Protein AF-A0A842V033-F1 (afdb_monomer)

Secondary structure (DSSP, 8-state):
-EEEEEEE----THHHHHHHHHHHHS---EEEEESSEEEEEEEEETTEEEEEEEEETT-EEEEEEE--SS--HHHHHHHHHHHHHHHHHHHHHH-HHHHHHHHTTSS--EEEEEEEESS---SSS-EEEEETTEEEEE-TT-TT-SSEEEEEES---HHHHHHHHHHHHHHHHHHHHHHHHHHHHHHHHHHHHHHHHHHH---HHHHHHHHHHHHHHHHHHHHHHHHHHHHHHHHHHHHHHHHH-THHHHTHHHHHHHTHHHHHHHHHHHHHHHHHHHHHHHHHHHHHHHHHHHHHHHHHHHHHHHHHHHHHHHHHHHHHHHHHHHHHHHH--HHHHHHHHHHHHHHHHHHHHHHHHHHHHH--

Mean predicted aligned error: 11.47 Å

Radius of gyration: 33.73 Å; Cα contacts (8 Å, |Δi|>4): 423; chains: 1; bounding box: 96×42×89 Å

Structure (mmCIF, N/CA/C/O backbone):
data_AF-A0A842V033-F1
#
_entry.id   AF-A0A842V033-F1
#
loop_
_atom_site.group_PDB
_atom_site.id
_atom_site.type_symbol
_atom_site.label_atom_id
_atom_site.label_alt_id
_atom_site.label_comp_id
_atom_site.label_asym_id
_atom_site.label_entity_id
_atom_site.label_seq_id
_atom_site.pdbx_PDB_ins_code
_atom_site.Cartn_x
_atom_site.Cartn_y
_atom_site.Cartn_z
_atom_site.occupancy
_atom_site.B_iso_or_equiv
_atom_site.auth_seq_id
_atom_site.auth_comp_id
_atom_site.auth_asym_id
_atom_site.auth_atom_id
_atom_site.pdbx_PDB_model_num
ATOM 1 N N . MET A 1 1 ? -12.137 2.987 28.323 1.00 86.25 1 MET A N 1
ATOM 2 C CA . MET A 1 1 ? -11.934 3.445 26.944 1.00 86.25 1 MET A CA 1
ATOM 3 C C . MET A 1 1 ? -11.050 2.459 26.214 1.00 86.25 1 MET A C 1
ATOM 5 O O . MET A 1 1 ? -10.135 1.912 26.823 1.00 86.25 1 MET A O 1
ATOM 9 N N . ILE A 1 2 ? -11.341 2.221 24.939 1.00 90.06 2 ILE A N 1
ATOM 10 C CA . ILE A 1 2 ? -10.529 1.374 24.061 1.00 90.06 2 ILE A CA 1
ATOM 11 C C . ILE A 1 2 ? -9.917 2.275 22.997 1.00 90.06 2 ILE A C 1
ATOM 13 O O . ILE A 1 2 ? -10.647 3.009 22.336 1.00 90.06 2 ILE A O 1
ATOM 17 N N . ILE A 1 3 ? -8.600 2.210 22.828 1.00 91.94 3 ILE A N 1
ATOM 18 C CA . ILE A 1 3 ? -7.912 2.841 21.699 1.00 91.94 3 ILE A CA 1
ATOM 19 C C . ILE A 1 3 ? -7.491 1.719 20.760 1.00 91.94 3 ILE A C 1
ATOM 21 O O . ILE A 1 3 ? -6.854 0.762 21.204 1.00 91.94 3 ILE A O 1
ATOM 25 N N . LYS A 1 4 ? -7.866 1.827 19.486 1.00 94.12 4 LYS A N 1
ATOM 26 C CA . LYS A 1 4 ? -7.478 0.895 18.430 1.00 94.12 4 LYS A CA 1
ATOM 27 C C . LYS A 1 4 ? -6.727 1.652 17.347 1.00 94.12 4 LYS A C 1
ATOM 29 O O . LYS A 1 4 ? -7.247 2.631 16.821 1.00 94.12 4 LYS A O 1
ATOM 34 N N . VAL A 1 5 ? -5.534 1.186 17.014 1.00 95.94 5 VAL A N 1
ATOM 35 C CA . VAL A 1 5 ? -4.749 1.694 15.888 1.00 95.94 5 VAL A CA 1
ATOM 36 C C . VAL A 1 5 ? -4.682 0.584 14.861 1.00 95.94 5 VAL A C 1
ATOM 38 O O . VAL A 1 5 ? -4.422 -0.568 15.209 1.00 95.94 5 VAL A O 1
ATOM 41 N N . TYR A 1 6 ? -4.942 0.932 13.614 1.00 96.12 6 TYR A N 1
ATOM 42 C CA . TYR A 1 6 ? -4.967 0.020 12.489 1.00 96.12 6 TYR A CA 1
ATOM 43 C C . TYR A 1 6 ? -3.879 0.400 11.501 1.00 96.12 6 TYR A C 1
ATOM 45 O O . TYR A 1 6 ? -3.583 1.582 11.333 1.00 96.12 6 TYR A O 1
ATOM 53 N N . ALA A 1 7 ? -3.333 -0.608 10.835 1.00 95.69 7 ALA A N 1
ATOM 54 C CA . ALA A 1 7 ? -2.483 -0.461 9.667 1.00 95.69 7 ALA A CA 1
ATOM 55 C C . ALA A 1 7 ? -2.901 -1.509 8.637 1.00 95.69 7 ALA A C 1
ATOM 57 O O . ALA A 1 7 ? -3.329 -2.601 9.012 1.00 95.69 7 ALA A O 1
ATOM 58 N N . TRP A 1 8 ? -2.784 -1.215 7.347 1.00 94.00 8 TRP A N 1
ATOM 59 C CA . TRP A 1 8 ? -3.148 -2.181 6.311 1.00 94.00 8 TRP A CA 1
ATOM 60 C C . TRP A 1 8 ? -2.011 -2.405 5.332 1.00 94.00 8 TRP A C 1
ATOM 62 O O . TRP A 1 8 ? -1.402 -1.459 4.838 1.00 94.00 8 TRP A O 1
ATOM 72 N N . ILE A 1 9 ? -1.764 -3.678 5.037 1.00 91.69 9 ILE A N 1
ATOM 73 C CA . ILE A 1 9 ? -0.921 -4.106 3.930 1.00 91.69 9 ILE A CA 1
ATOM 74 C C . ILE A 1 9 ? -1.732 -5.130 3.138 1.00 91.69 9 ILE A C 1
ATOM 76 O O . ILE A 1 9 ? -2.030 -6.187 3.693 1.00 91.69 9 ILE A O 1
ATOM 80 N N . PRO A 1 10 ? -2.044 -4.888 1.854 1.00 90.06 10 PRO A N 1
ATOM 81 C CA . PRO A 1 10 ? -2.778 -5.854 1.048 1.00 90.06 10 PRO A CA 1
ATOM 82 C C . PRO A 1 10 ? -2.087 -7.222 1.008 1.00 90.06 10 PRO A C 1
ATOM 84 O O . PRO A 1 10 ? -0.896 -7.330 0.676 1.00 90.06 10 PRO A O 1
ATOM 87 N N . ARG A 1 11 ? -2.832 -8.272 1.372 1.00 84.38 11 ARG A N 1
ATOM 88 C CA . ARG A 1 11 ? -2.364 -9.664 1.427 1.00 84.38 11 ARG A CA 1
ATOM 89 C C . ARG A 1 11 ? -3.483 -10.645 1.104 1.00 84.38 11 ARG A C 1
ATOM 91 O O . ARG A 1 11 ? -4.660 -10.319 1.206 1.00 84.38 11 ARG A O 1
ATOM 98 N N . SER A 1 12 ? -3.085 -11.867 0.747 1.00 78.38 12 SER A N 1
ATOM 99 C CA . SER A 1 12 ? -4.000 -13.006 0.694 1.00 78.38 12 SER A CA 1
ATOM 100 C C . SER A 1 12 ? -4.065 -13.718 2.046 1.00 78.38 12 SER A C 1
ATOM 102 O O . SER A 1 12 ? -3.125 -13.659 2.841 1.00 78.38 12 SER A O 1
ATOM 104 N N . HIS A 1 13 ? -5.138 -14.476 2.260 1.00 76.25 13 HIS A N 1
ATOM 105 C CA . HIS A 1 13 ? -5.356 -15.248 3.484 1.00 76.25 13 HIS A CA 1
ATOM 106 C C . HIS A 1 13 ? -4.239 -16.269 3.777 1.00 76.25 13 HIS A C 1
ATOM 108 O O . HIS A 1 13 ? -3.934 -16.543 4.936 1.00 76.25 13 HIS A O 1
ATOM 114 N N . VAL A 1 14 ? -3.564 -16.779 2.738 1.00 80.12 14 VAL A N 1
ATOM 115 C CA . VAL A 1 14 ? -2.433 -17.724 2.860 1.00 80.12 14 VAL A CA 1
ATOM 116 C C . VAL A 1 14 ? -1.286 -17.128 3.687 1.00 80.12 14 VAL A C 1
ATOM 118 O O . VAL A 1 14 ? -0.557 -17.845 4.372 1.00 80.12 14 VAL A O 1
ATOM 121 N N . HIS A 1 15 ? -1.168 -15.800 3.689 1.00 77.69 15 HIS A N 1
ATOM 122 C CA . HIS A 1 15 ? -0.165 -15.064 4.451 1.00 77.69 15 HIS A CA 1
ATOM 123 C C . HIS A 1 15 ? -0.304 -15.253 5.967 1.00 77.69 15 HIS A C 1
ATOM 125 O O . HIS A 1 15 ? 0.700 -15.259 6.676 1.00 77.69 15 HIS A O 1
ATOM 131 N N . LEU A 1 16 ? -1.520 -15.470 6.486 1.00 83.12 16 LEU A N 1
ATOM 132 C CA . LEU A 1 16 ? -1.709 -15.750 7.912 1.00 83.12 16 LEU A CA 1
ATOM 133 C C . LEU A 1 16 ? -1.029 -17.060 8.326 1.00 83.12 16 LEU A C 1
ATOM 135 O O . LEU A 1 16 ? -0.352 -17.103 9.354 1.00 83.12 16 LEU A O 1
ATOM 139 N N . ALA A 1 17 ? -1.162 -18.106 7.506 1.00 79.25 17 ALA A N 1
ATOM 140 C CA . ALA A 1 17 ? -0.541 -19.403 7.764 1.00 79.25 17 ALA A CA 1
ATOM 141 C C . ALA A 1 17 ? 0.994 -19.299 7.786 1.00 79.25 17 ALA A C 1
ATOM 143 O O . ALA A 1 17 ? 1.651 -19.889 8.648 1.00 79.25 17 ALA A O 1
ATOM 144 N N . GLU A 1 18 ? 1.571 -18.500 6.881 1.00 79.81 18 GLU A N 1
ATOM 145 C CA . GLU A 1 18 ? 3.010 -18.223 6.852 1.00 79.81 18 GLU A CA 1
ATOM 146 C C . GLU A 1 18 ? 3.486 -17.578 8.165 1.00 79.81 18 GLU A C 1
ATOM 148 O O . GLU A 1 18 ? 4.483 -18.009 8.752 1.00 79.81 18 GLU A O 1
ATOM 153 N N . ILE A 1 19 ? 2.758 -16.573 8.660 1.00 82.12 19 ILE A N 1
ATOM 154 C CA . ILE A 1 19 ? 3.112 -15.858 9.894 1.00 82.12 19 ILE A CA 1
ATOM 155 C C . ILE A 1 19 ? 3.015 -16.767 11.103 1.00 82.12 19 ILE A C 1
ATOM 157 O O . ILE A 1 19 ? 3.930 -16.791 11.922 1.00 82.12 19 ILE A O 1
ATOM 161 N N . VAL A 1 20 ? 1.928 -17.529 11.217 1.00 83.12 20 VAL A N 1
ATOM 162 C CA . VAL A 1 20 ? 1.718 -18.455 12.335 1.00 83.12 20 VAL A CA 1
ATOM 163 C C . VAL A 1 20 ? 2.884 -19.431 12.442 1.00 83.12 20 VAL A C 1
ATOM 165 O O . VAL A 1 20 ? 3.388 -19.669 13.540 1.00 83.12 20 VAL A O 1
ATOM 168 N N . ASN A 1 21 ? 3.367 -19.948 11.311 1.00 78.75 21 ASN A N 1
ATOM 169 C CA . ASN A 1 21 ? 4.525 -20.836 11.283 1.00 78.75 21 ASN A CA 1
ATOM 170 C C . ASN A 1 21 ? 5.813 -20.147 11.756 1.00 78.75 21 ASN A C 1
ATOM 172 O O . ASN A 1 21 ? 6.638 -20.789 12.406 1.00 78.75 21 ASN A O 1
ATOM 176 N N . LYS A 1 22 ? 5.993 -18.851 11.472 1.00 80.38 22 LYS A N 1
ATOM 177 C CA . LYS A 1 22 ? 7.135 -18.066 11.969 1.00 80.38 22 LYS A CA 1
ATOM 178 C C . LYS A 1 22 ? 7.022 -17.764 13.465 1.00 80.38 22 LYS A C 1
ATOM 180 O O . LYS A 1 22 ? 8.008 -17.924 14.175 1.00 80.38 22 LYS A O 1
ATOM 185 N N . ILE A 1 23 ? 5.834 -17.393 13.947 1.00 77.75 23 ILE A N 1
ATOM 186 C CA . ILE A 1 23 ? 5.568 -17.120 15.369 1.00 77.75 23 ILE A CA 1
ATOM 187 C C . ILE A 1 23 ? 5.796 -18.381 16.206 1.00 77.75 23 ILE A C 1
ATOM 189 O O . ILE A 1 23 ? 6.539 -18.349 17.180 1.00 77.75 23 ILE A O 1
ATOM 193 N N . LYS A 1 24 ? 5.244 -19.530 15.791 1.00 72.38 24 LYS A N 1
ATOM 194 C CA . LYS A 1 24 ? 5.431 -20.808 16.502 1.00 72.38 24 LYS A CA 1
ATOM 195 C C . LYS A 1 24 ? 6.902 -21.221 16.633 1.00 72.38 24 LYS A C 1
ATOM 197 O O . LYS A 1 24 ? 7.249 -21.916 17.581 1.00 72.38 24 LYS A O 1
ATOM 202 N N . LYS A 1 25 ? 7.758 -20.806 15.694 1.00 65.50 25 LYS A N 1
ATOM 203 C CA . LYS A 1 25 ? 9.204 -21.079 15.714 1.00 65.50 25 LYS A CA 1
ATOM 204 C C . LYS A 1 25 ? 10.004 -20.080 16.561 1.00 65.50 25 LYS A C 1
ATOM 206 O O . LYS A 1 25 ? 11.125 -20.396 16.941 1.00 65.50 25 LYS A O 1
ATOM 211 N N . GLY A 1 26 ? 9.459 -18.899 16.853 1.00 57.16 26 GLY A N 1
ATOM 212 C CA . GLY A 1 26 ? 10.113 -17.851 17.636 1.00 57.16 26 GLY A CA 1
ATOM 213 C C . GLY A 1 26 ? 9.357 -17.584 18.931 1.00 57.16 26 GLY A C 1
ATOM 214 O O . GLY A 1 26 ? 8.574 -16.648 18.988 1.00 57.16 26 GLY A O 1
ATOM 215 N N . ALA A 1 27 ? 9.577 -18.401 19.962 1.00 48.66 27 ALA A N 1
ATOM 216 C CA . ALA A 1 27 ? 8.876 -18.298 21.241 1.00 48.66 27 ALA A CA 1
ATOM 217 C C . ALA A 1 27 ? 9.005 -16.893 21.875 1.00 48.66 27 ALA A C 1
ATOM 219 O O . ALA A 1 27 ? 10.088 -16.482 22.290 1.00 48.66 27 ALA A O 1
ATOM 220 N N . GLY A 1 28 ? 7.888 -16.166 21.960 1.00 54.12 28 GLY A N 1
ATOM 221 C CA . GLY A 1 28 ? 7.790 -14.858 22.622 1.00 54.12 28 GLY A CA 1
ATOM 222 C C . GLY A 1 28 ? 6.362 -14.302 22.718 1.00 54.12 28 GLY A C 1
ATOM 223 O O . GLY A 1 28 ? 6.082 -13.464 23.573 1.00 54.12 28 GLY A O 1
ATOM 224 N N . GLU A 1 29 ? 5.442 -14.774 21.874 1.00 63.72 29 GLU A N 1
ATOM 225 C CA . GLU A 1 29 ? 4.035 -14.369 21.869 1.00 63.72 29 GLU A CA 1
ATOM 226 C C . GLU A 1 29 ? 3.165 -15.278 22.755 1.00 63.72 29 GLU A C 1
ATOM 228 O O . GLU A 1 29 ? 3.262 -16.504 22.713 1.00 63.72 29 GLU A O 1
ATOM 233 N N . HIS A 1 30 ? 2.268 -14.671 23.538 1.00 58.22 30 HIS A N 1
ATOM 234 C CA . HIS A 1 30 ? 1.343 -15.386 24.421 1.00 58.22 30 HIS A CA 1
ATOM 235 C C . HIS A 1 30 ? -0.081 -15.388 23.859 1.00 58.22 30 HIS A C 1
ATOM 237 O O . HIS A 1 30 ? -0.516 -14.403 23.257 1.00 58.22 30 HIS A O 1
ATOM 243 N N . ASN A 1 31 ? -0.830 -16.457 24.149 1.00 73.19 31 ASN A N 1
ATOM 244 C CA . ASN A 1 31 ? -2.235 -16.631 23.759 1.00 73.19 31 ASN A CA 1
ATOM 245 C C . ASN A 1 31 ? -2.445 -16.510 22.242 1.00 73.19 31 ASN A C 1
ATOM 247 O O . ASN A 1 31 ? -3.282 -15.738 21.781 1.00 73.19 31 ASN A O 1
ATOM 251 N N . LEU A 1 32 ? -1.633 -17.240 21.474 1.00 77.81 32 LEU A N 1
ATOM 252 C CA . LEU A 1 32 ? -1.745 -17.296 20.023 1.00 77.81 32 LEU A CA 1
ATOM 253 C C . LEU A 1 32 ? -3.042 -18.010 19.617 1.00 77.81 32 LEU A C 1
ATOM 255 O O . LEU A 1 32 ? -3.162 -19.222 19.790 1.00 77.81 32 LEU A O 1
ATOM 259 N N . GLU A 1 33 ? -3.977 -17.272 19.029 1.00 80.44 33 GLU A N 1
ATOM 260 C CA . GLU A 1 33 ? -5.188 -17.807 18.408 1.00 80.44 33 GLU A CA 1
ATOM 261 C C . GLU A 1 33 ? -5.076 -17.689 16.885 1.00 80.44 33 GLU A C 1
ATOM 263 O O . GLU A 1 33 ? -4.656 -16.654 16.357 1.00 80.44 33 GLU A O 1
ATOM 268 N N . TYR A 1 34 ? -5.452 -18.755 16.177 1.00 82.06 34 TYR A N 1
ATOM 269 C CA . TYR A 1 34 ? -5.443 -18.804 14.718 1.00 82.06 34 TYR A CA 1
ATOM 270 C C . TYR A 1 34 ? -6.726 -19.444 14.181 1.00 82.06 34 TYR A C 1
ATOM 272 O O . TYR A 1 34 ? -7.132 -20.514 14.631 1.00 82.06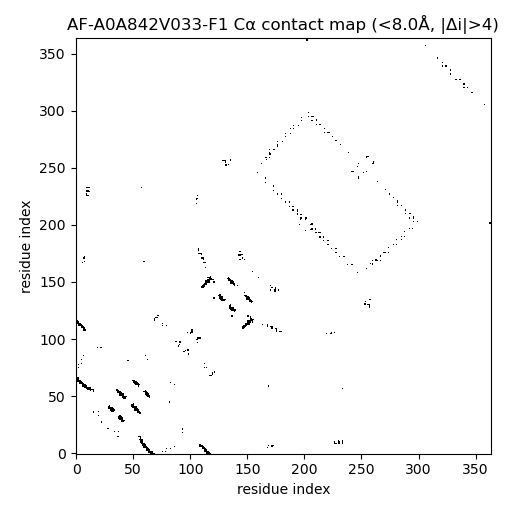 34 TYR A O 1
ATOM 280 N N . GLY A 1 35 ? -7.339 -18.778 13.205 1.00 80.31 35 GLY A N 1
ATOM 281 C CA . GLY A 1 35 ? -8.522 -19.221 12.474 1.00 80.31 35 GLY A CA 1
ATOM 282 C C . GLY A 1 35 ? -8.713 -18.337 11.245 1.00 80.31 35 GLY A C 1
ATOM 283 O O . GLY A 1 35 ? -7.848 -18.297 10.377 1.00 80.31 35 GLY A O 1
ATOM 284 N N . SER A 1 36 ? -9.804 -17.568 11.195 1.00 79.50 36 SER A N 1
ATOM 285 C CA . SER A 1 36 ? -9.973 -16.510 10.182 1.00 79.50 36 SER A CA 1
ATOM 286 C C . SER A 1 36 ? -8.999 -15.340 10.371 1.00 79.50 36 SER A C 1
ATOM 288 O O . SER A 1 36 ? -8.651 -14.665 9.404 1.00 79.50 36 SER A O 1
ATOM 290 N N . ASP A 1 37 ? -8.561 -15.131 11.615 1.00 87.25 37 ASP A N 1
ATOM 291 C CA . ASP A 1 37 ? -7.619 -14.099 12.029 1.00 87.25 37 ASP A CA 1
ATOM 292 C C . ASP A 1 37 ? -6.477 -14.733 12.834 1.00 87.25 37 ASP A C 1
ATOM 294 O O . ASP A 1 37 ? -6.634 -15.795 13.444 1.00 87.25 37 ASP A O 1
ATOM 298 N N . LEU A 1 38 ? -5.355 -14.026 12.897 1.00 88.50 38 LEU A N 1
ATOM 299 C CA . LEU A 1 38 ? -4.263 -14.252 13.832 1.00 88.50 38 LEU A CA 1
ATOM 300 C C . LEU A 1 38 ? -4.392 -13.269 15.000 1.00 88.50 38 LEU A C 1
ATOM 302 O O . LEU A 1 38 ? -4.450 -12.060 14.773 1.00 88.50 38 LEU A O 1
ATOM 306 N N . ARG A 1 39 ? -4.402 -13.756 16.245 1.00 90.88 39 ARG A N 1
ATOM 307 C CA . ARG A 1 39 ? -4.469 -12.911 17.450 1.00 90.88 39 ARG A CA 1
ATOM 308 C C . ARG A 1 39 ? -3.459 -13.355 18.494 1.00 90.88 39 ARG A C 1
ATOM 310 O O . ARG A 1 39 ? -3.206 -14.545 18.639 1.00 90.88 39 ARG A O 1
ATOM 317 N N . PHE A 1 40 ? -2.891 -12.398 19.218 1.00 89.69 40 PHE A N 1
ATOM 318 C CA . PHE A 1 40 ? -2.055 -12.662 20.390 1.00 89.69 40 PHE A CA 1
ATOM 319 C C . PHE A 1 40 ? -1.956 -11.416 21.275 1.00 89.69 40 PHE A C 1
ATOM 321 O O . PHE A 1 40 ? -2.294 -10.304 20.862 1.00 89.69 40 PHE A O 1
ATOM 328 N N . THR A 1 41 ? -1.484 -11.588 22.511 1.00 90.88 41 THR A N 1
ATOM 329 C CA . THR A 1 41 ? -1.264 -10.477 23.448 1.00 90.88 41 THR A CA 1
ATOM 330 C C . THR A 1 41 ? 0.225 -10.173 23.601 1.00 90.88 41 THR A C 1
ATOM 332 O O . THR A 1 41 ? 1.020 -11.047 23.949 1.00 90.88 41 THR A O 1
ATOM 335 N N . ILE A 1 42 ? 0.592 -8.904 23.426 1.00 89.06 42 ILE A N 1
ATOM 336 C CA . ILE A 1 42 ? 1.931 -8.380 23.700 1.00 89.06 42 ILE A CA 1
ATOM 337 C C . ILE A 1 42 ? 1.953 -7.877 25.144 1.00 89.06 42 ILE A C 1
ATOM 339 O O . ILE A 1 42 ? 1.305 -6.888 25.492 1.00 89.06 42 ILE A O 1
ATOM 343 N N . LYS A 1 43 ? 2.697 -8.575 26.009 1.00 86.12 43 LYS A N 1
ATOM 344 C CA . LYS A 1 43 ? 2.677 -8.337 27.461 1.00 86.12 43 LYS A CA 1
ATOM 345 C C . LYS A 1 43 ? 3.163 -6.953 27.866 1.00 86.12 43 LYS A C 1
ATOM 347 O O . LYS A 1 43 ? 2.576 -6.350 28.763 1.00 86.12 43 LYS A O 1
ATOM 352 N N . LYS A 1 44 ? 4.226 -6.454 27.235 1.00 86.19 44 LYS A N 1
ATOM 353 C CA . LYS A 1 44 ? 4.790 -5.136 27.533 1.00 86.19 44 LYS A CA 1
ATOM 354 C C . LYS A 1 44 ? 5.502 -4.556 26.315 1.00 86.19 44 LYS A C 1
ATOM 356 O O . LYS A 1 44 ? 6.331 -5.233 25.721 1.00 86.19 44 LYS A O 1
ATOM 361 N N . TYR A 1 45 ? 5.232 -3.292 26.001 1.00 86.62 45 TYR A N 1
ATOM 362 C CA . TYR A 1 45 ? 5.978 -2.517 25.006 1.00 86.62 45 TYR A CA 1
ATOM 363 C C . TYR A 1 45 ? 5.984 -1.041 25.411 1.00 86.62 45 TYR A C 1
ATOM 365 O O . TYR A 1 45 ? 4.920 -0.465 25.626 1.00 86.62 45 TYR A O 1
ATOM 373 N N . LYS A 1 46 ? 7.176 -0.452 25.587 1.00 84.38 46 LYS A N 1
ATOM 374 C CA . LYS A 1 46 ? 7.389 0.976 25.914 1.00 84.38 46 LYS A CA 1
ATOM 375 C C . LYS A 1 46 ? 6.385 1.577 26.921 1.00 84.38 46 LYS A C 1
ATOM 377 O O . LYS A 1 46 ? 5.793 2.628 26.708 1.00 84.38 46 LYS A O 1
ATOM 382 N N . GLY A 1 47 ? 6.178 0.884 28.042 1.00 82.31 47 GLY A N 1
ATOM 383 C CA . GLY A 1 47 ? 5.308 1.341 29.136 1.00 82.31 47 GLY A CA 1
ATOM 384 C C . GLY A 1 47 ? 3.835 0.924 29.031 1.00 82.31 47 GLY A C 1
ATOM 385 O O . GLY A 1 47 ? 3.135 0.968 30.040 1.00 82.31 47 GLY A O 1
ATOM 386 N N . TYR A 1 48 ? 3.381 0.431 27.878 1.00 87.25 48 TYR A N 1
ATOM 387 C CA . TYR A 1 48 ? 2.065 -0.188 27.718 1.00 87.25 48 TYR A CA 1
ATOM 388 C C . TYR A 1 48 ? 2.113 -1.669 28.095 1.00 87.25 48 TYR A C 1
ATOM 390 O O . TYR A 1 48 ? 3.124 -2.342 27.874 1.00 87.25 48 TYR A O 1
ATOM 398 N N . LYS A 1 49 ? 1.019 -2.172 28.674 1.00 88.31 49 LYS A N 1
ATOM 399 C CA . LYS A 1 49 ? 0.839 -3.578 29.050 1.00 88.31 49 LYS A CA 1
ATOM 400 C C . LYS A 1 49 ? -0.371 -4.169 28.336 1.00 88.31 49 LYS A C 1
ATOM 402 O O . LYS A 1 49 ? -1.316 -3.441 28.042 1.00 88.31 49 LYS A O 1
ATOM 407 N N . ASP A 1 50 ? -0.317 -5.477 28.102 1.00 89.12 50 ASP A N 1
ATOM 408 C CA . ASP A 1 50 ? -1.417 -6.286 27.560 1.00 89.12 50 ASP A CA 1
ATOM 409 C C . ASP A 1 50 ? -2.033 -5.714 26.267 1.00 89.12 50 ASP A C 1
ATOM 411 O O . ASP A 1 50 ? -3.255 -5.626 26.116 1.00 89.12 50 ASP A O 1
ATOM 415 N N . ILE A 1 51 ? -1.172 -5.324 25.322 1.00 93.00 51 ILE A N 1
ATOM 416 C CA . ILE A 1 51 ? -1.600 -4.830 24.011 1.00 93.00 51 ILE A CA 1
ATOM 417 C C . ILE A 1 51 ? -2.150 -6.011 23.210 1.00 93.00 51 ILE A C 1
ATOM 419 O O . ILE A 1 51 ? -1.460 -7.011 23.003 1.00 93.00 51 ILE A O 1
ATOM 423 N N . GLN A 1 52 ? -3.389 -5.892 22.747 1.00 93.62 52 GLN A N 1
ATOM 424 C CA . GLN A 1 52 ? -4.034 -6.908 21.924 1.00 93.62 52 GLN A CA 1
ATOM 425 C C . GLN A 1 52 ? -3.669 -6.682 20.461 1.00 93.62 52 GLN A C 1
ATOM 427 O O . GLN A 1 52 ? -3.961 -5.615 19.917 1.00 93.62 52 GLN A O 1
ATOM 432 N N . PHE A 1 53 ? -3.055 -7.684 19.839 1.00 93.19 53 PHE A N 1
ATOM 433 C CA . PHE A 1 53 ? -2.757 -7.701 18.415 1.00 93.19 53 PHE A CA 1
ATOM 434 C C . PHE A 1 53 ? -3.766 -8.574 17.672 1.00 93.19 53 PHE A C 1
ATOM 436 O O . PHE A 1 53 ? -4.109 -9.670 18.123 1.00 93.19 53 PHE A O 1
ATOM 443 N N . LYS A 1 54 ? -4.187 -8.112 16.495 1.00 92.75 54 LYS A N 1
ATOM 444 C CA . LYS A 1 54 ? -4.933 -8.907 15.521 1.00 92.75 54 LYS A CA 1
ATOM 445 C C . LYS A 1 54 ? -4.426 -8.603 14.113 1.00 92.75 54 LYS A C 1
ATOM 447 O O . LYS A 1 54 ? -4.215 -7.440 13.783 1.00 92.75 54 LYS A O 1
ATOM 452 N N . LEU A 1 55 ? -4.309 -9.639 13.293 1.00 92.31 55 LEU A N 1
ATOM 453 C CA . LEU A 1 55 ? -4.123 -9.557 11.850 1.00 92.31 55 LEU A CA 1
ATOM 454 C C . LEU A 1 55 ? -5.193 -10.408 11.169 1.00 92.31 55 LEU A C 1
ATOM 456 O O . LEU A 1 55 ? -5.314 -11.593 11.479 1.00 92.31 55 LEU A O 1
ATOM 460 N N . ASP A 1 56 ? -5.972 -9.817 10.270 1.00 90.56 56 ASP A N 1
ATOM 461 C CA . ASP A 1 56 ? -6.994 -10.551 9.520 1.00 90.56 56 ASP A CA 1
ATOM 462 C C . ASP A 1 56 ? -6.476 -11.131 8.192 1.00 90.56 56 ASP A C 1
ATOM 464 O O . ASP A 1 56 ? -5.354 -10.864 7.751 1.00 90.56 56 ASP A O 1
ATOM 468 N N . GLY A 1 57 ? -7.316 -11.946 7.547 1.00 85.75 57 GLY A N 1
ATOM 469 C CA . GLY A 1 57 ? -7.005 -12.602 6.274 1.00 85.75 57 GLY A CA 1
ATOM 470 C C . GLY A 1 57 ? -6.795 -11.667 5.079 1.00 85.75 57 GLY A C 1
ATOM 471 O O . GLY A 1 57 ? -6.303 -12.123 4.051 1.00 85.75 57 GLY A O 1
ATOM 472 N N . ASP A 1 58 ? -7.145 -10.389 5.210 1.00 89.38 58 ASP A N 1
ATOM 473 C CA . ASP A 1 58 ? -7.010 -9.369 4.166 1.00 89.38 58 ASP A CA 1
ATOM 474 C C . ASP A 1 58 ? -5.801 -8.448 4.408 1.00 89.38 58 ASP A C 1
ATOM 476 O O . ASP A 1 58 ? -5.559 -7.517 3.630 1.00 89.38 58 ASP A O 1
ATOM 480 N N . GLY A 1 59 ? -5.041 -8.709 5.480 1.00 90.50 59 GLY A N 1
ATOM 481 C CA . GLY A 1 59 ? -3.832 -7.984 5.848 1.00 90.50 59 GLY A CA 1
ATOM 482 C C . GLY A 1 59 ? -4.068 -6.724 6.684 1.00 90.50 59 GLY A C 1
ATOM 483 O O . GLY A 1 59 ? -3.203 -5.846 6.718 1.00 90.50 59 GLY A O 1
ATOM 484 N N . LEU A 1 60 ? -5.227 -6.589 7.340 1.00 93.44 60 LEU A N 1
ATOM 485 C CA . LEU A 1 60 ? -5.494 -5.505 8.287 1.00 93.44 60 LEU A CA 1
ATOM 486 C C . LEU A 1 60 ? -4.909 -5.864 9.654 1.00 93.44 60 LEU A C 1
ATOM 488 O O . LEU A 1 60 ? -5.373 -6.777 10.340 1.00 93.44 60 LEU A O 1
ATOM 492 N N . TYR A 1 61 ? -3.898 -5.106 10.052 1.00 94.31 61 TYR A N 1
ATOM 493 C CA . TYR A 1 6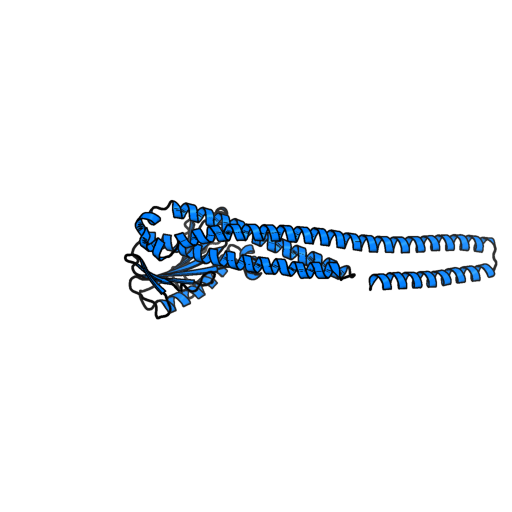1 ? -3.285 -5.159 11.364 1.00 94.31 61 TYR A CA 1
ATOM 494 C C . TYR A 1 61 ? -4.055 -4.242 12.313 1.00 94.31 61 TYR A C 1
ATOM 496 O O . TYR A 1 61 ? -4.431 -3.127 11.953 1.00 94.31 61 TYR A O 1
ATOM 504 N N . SER A 1 62 ? -4.248 -4.680 13.552 1.00 95.25 62 SER A N 1
ATOM 505 C CA . SER A 1 62 ? -4.802 -3.845 14.612 1.00 95.25 62 SER A CA 1
ATOM 506 C C . SER A 1 62 ? -4.078 -4.080 15.932 1.00 95.25 62 SER A C 1
ATOM 508 O O . SER A 1 62 ? -3.794 -5.217 16.314 1.00 95.25 62 SER A O 1
ATOM 510 N N . LEU A 1 63 ? -3.792 -2.983 16.623 1.00 96.00 63 LEU A N 1
ATOM 511 C CA . LEU A 1 63 ? -3.276 -2.950 17.982 1.00 96.00 63 LEU A CA 1
ATOM 512 C C . LEU A 1 63 ? -4.300 -2.234 18.848 1.00 96.00 63 LEU A C 1
ATOM 514 O O . LEU A 1 63 ? -4.775 -1.154 18.492 1.00 96.00 63 LEU A O 1
ATOM 518 N N . SER A 1 64 ? -4.641 -2.815 19.994 1.00 94.75 64 SER A N 1
ATOM 519 C CA . SER A 1 64 ? -5.586 -2.184 20.908 1.00 94.75 64 SER A CA 1
ATOM 520 C C . SER A 1 64 ? -5.183 -2.281 22.366 1.00 94.75 64 SER A C 1
ATOM 522 O O . SER A 1 64 ? -4.584 -3.262 22.809 1.00 94.75 64 SER A O 1
ATOM 524 N N . ILE A 1 65 ? -5.531 -1.232 23.108 1.00 93.31 65 ILE A N 1
ATOM 525 C CA . ILE A 1 65 ? -5.317 -1.137 24.549 1.00 93.31 65 ILE A CA 1
ATOM 526 C C . ILE A 1 65 ? -6.590 -0.694 25.256 1.00 93.31 65 ILE A C 1
ATOM 528 O O . ILE A 1 65 ? -7.399 0.077 24.729 1.00 93.31 65 ILE A O 1
ATOM 532 N N . ASN A 1 66 ? -6.722 -1.154 26.496 1.00 90.31 66 ASN A N 1
ATOM 533 C CA . ASN A 1 66 ? -7.711 -0.652 27.433 1.00 90.31 66 ASN A CA 1
ATOM 534 C C . ASN A 1 66 ? -7.062 0.405 28.322 1.00 90.31 66 ASN A C 1
ATOM 536 O O . ASN A 1 66 ? -6.084 0.134 29.014 1.00 90.31 66 ASN A O 1
ATOM 540 N N . VAL A 1 67 ? -7.637 1.601 28.335 1.00 86.75 67 VAL A N 1
ATOM 541 C CA . VAL A 1 67 ? -7.199 2.708 29.188 1.00 86.75 67 VAL A CA 1
ATOM 542 C C . VAL A 1 67 ? -8.359 3.211 30.041 1.00 86.75 67 VAL A C 1
ATOM 544 O O . VAL A 1 67 ? -9.539 3.087 29.675 1.00 86.75 67 VAL A O 1
ATOM 547 N N . LYS A 1 68 ? -8.026 3.757 31.217 1.00 84.75 68 LYS A N 1
ATOM 548 C CA . LYS A 1 68 ? -9.010 4.384 32.108 1.00 84.75 68 LYS A CA 1
ATOM 549 C C . LYS A 1 68 ? -9.732 5.508 31.352 1.00 84.75 68 LYS A C 1
ATOM 551 O O . LYS A 1 68 ? -9.134 6.177 30.516 1.00 84.75 68 LYS A O 1
ATOM 556 N N . GLU A 1 69 ? -11.031 5.672 31.600 1.00 80.69 69 GLU A N 1
ATOM 557 C CA . GLU A 1 69 ? -11.784 6.797 31.023 1.00 80.69 69 GLU A CA 1
ATOM 558 C C . GLU A 1 69 ? -11.205 8.116 31.557 1.00 80.69 69 GLU A C 1
ATOM 560 O O . GLU A 1 69 ? -10.987 8.244 32.761 1.00 80.69 69 GLU A O 1
ATOM 565 N N . GLY A 1 70 ? -10.956 9.074 30.668 1.00 72.69 70 GLY A N 1
ATOM 566 C CA . GLY A 1 70 ? -10.282 10.338 30.968 1.00 72.69 70 GLY A CA 1
ATOM 567 C C . GLY A 1 70 ? -10.205 11.229 29.721 1.00 72.69 70 GLY A C 1
ATOM 568 O O . GLY A 1 70 ? -10.905 10.931 28.752 1.00 72.69 70 GLY A O 1
ATOM 569 N N . PRO A 1 71 ? -9.397 12.307 29.724 1.00 72.00 71 PRO A N 1
ATOM 570 C CA . PRO A 1 71 ? -9.098 13.075 28.514 1.00 72.00 71 PRO A CA 1
ATOM 571 C C . PRO A 1 71 ? -8.419 12.171 27.479 1.00 72.00 71 PRO A C 1
ATOM 573 O O . PRO A 1 71 ? -7.507 11.415 27.811 1.00 72.00 71 PRO A O 1
ATOM 576 N N . VAL A 1 72 ? -8.927 12.181 26.246 1.00 70.69 72 VAL A N 1
ATOM 577 C CA . VAL A 1 72 ? -8.704 11.074 25.304 1.00 70.69 72 VAL A CA 1
ATOM 578 C C . VAL A 1 72 ? -7.630 11.353 24.262 1.00 70.69 72 VAL A C 1
ATOM 580 O O . VAL A 1 72 ? -6.941 10.424 23.848 1.00 70.69 72 VAL A O 1
ATOM 583 N N . GLU A 1 73 ? -7.477 12.609 23.858 1.00 77.19 73 GLU A N 1
ATOM 584 C CA . GLU A 1 73 ? -6.599 12.995 22.751 1.00 77.19 73 GLU A CA 1
ATOM 585 C C . GLU A 1 73 ? -5.139 12.645 23.033 1.00 77.19 73 GLU A C 1
ATOM 587 O O . GLU A 1 73 ? -4.528 11.903 22.268 1.00 77.19 73 GLU A O 1
ATOM 592 N N . GLU A 1 74 ? -4.589 13.090 24.163 1.00 83.19 74 GLU A N 1
ATOM 593 C CA . GLU A 1 74 ? -3.182 12.848 24.492 1.00 83.19 74 GLU A CA 1
ATOM 594 C C . GLU A 1 74 ? -2.853 11.341 24.615 1.00 83.19 74 GLU A C 1
ATOM 596 O O . GLU A 1 74 ? -1.914 10.886 23.951 1.00 83.19 74 GLU A O 1
ATOM 601 N N . PRO A 1 75 ? -3.624 10.505 25.350 1.00 86.38 75 PRO A N 1
ATOM 602 C CA . PRO A 1 75 ? -3.395 9.060 25.357 1.00 86.38 75 PRO A CA 1
ATOM 603 C C . PRO A 1 75 ? -3.540 8.397 23.982 1.00 86.38 75 PRO A C 1
ATOM 605 O O . PRO A 1 75 ? -2.795 7.458 23.690 1.00 86.38 75 PRO A O 1
ATOM 608 N N . ALA A 1 76 ? -4.484 8.858 23.152 1.00 87.44 76 ALA A N 1
ATOM 609 C CA . ALA A 1 76 ? -4.704 8.325 21.811 1.00 87.44 76 ALA A CA 1
ATOM 610 C C . ALA A 1 76 ? -3.531 8.645 20.880 1.00 87.44 76 ALA A C 1
ATOM 612 O O . ALA A 1 76 ? -3.002 7.728 20.259 1.00 87.44 76 ALA A O 1
ATOM 613 N N . HIS A 1 77 ? -3.067 9.897 20.840 1.00 89.56 77 HIS A N 1
ATOM 614 C CA . HIS A 1 77 ? -1.904 10.303 20.046 1.00 89.56 77 HIS A CA 1
ATOM 615 C C . HIS A 1 77 ? -0.610 9.637 20.524 1.00 89.56 77 HIS A C 1
ATOM 617 O O . HIS A 1 77 ? 0.197 9.183 19.712 1.00 89.56 77 HIS A O 1
ATOM 623 N N . LYS A 1 78 ? -0.418 9.511 21.843 1.00 91.19 78 LYS A N 1
ATOM 624 C CA . LYS A 1 78 ? 0.751 8.820 22.396 1.00 91.19 78 LYS A CA 1
ATOM 625 C C . LYS A 1 78 ? 0.768 7.343 22.009 1.00 91.19 78 LYS A C 1
ATOM 627 O O . LYS A 1 78 ? 1.788 6.844 21.541 1.00 91.19 78 LYS A O 1
ATOM 632 N N . PHE A 1 79 ? -0.362 6.649 22.167 1.00 93.62 79 PHE A N 1
ATOM 633 C CA . PHE A 1 79 ? -0.449 5.243 21.778 1.00 93.62 79 PHE A CA 1
ATOM 634 C C . PHE A 1 79 ? -0.340 5.063 20.264 1.00 93.62 79 PHE A C 1
ATOM 636 O O . PHE A 1 79 ? 0.303 4.120 19.822 1.00 93.62 79 PHE A O 1
ATOM 643 N N . TYR A 1 80 ? -0.910 5.976 19.479 1.00 93.44 80 TYR A N 1
ATOM 644 C CA . TYR A 1 80 ? -0.788 5.999 18.027 1.00 93.44 80 TYR A CA 1
ATOM 645 C C . TYR A 1 80 ? 0.677 5.969 17.569 1.00 93.44 80 TYR A C 1
ATOM 647 O O . TYR A 1 80 ? 1.066 5.070 16.823 1.00 93.44 80 TYR A O 1
ATOM 655 N N . ASN A 1 81 ? 1.511 6.872 18.088 1.00 93.31 81 ASN A N 1
ATOM 656 C CA . ASN A 1 81 ? 2.932 6.923 17.739 1.00 93.31 81 ASN A CA 1
ATOM 657 C C . ASN A 1 81 ? 3.675 5.633 18.117 1.00 93.31 81 ASN A C 1
ATOM 659 O O . ASN A 1 81 ? 4.485 5.128 17.339 1.00 93.31 81 ASN A O 1
ATOM 663 N N . GLU A 1 82 ? 3.376 5.055 19.284 1.00 94.44 82 GLU A N 1
ATOM 664 C CA . GLU A 1 82 ? 4.000 3.789 19.684 1.00 94.44 82 GLU A CA 1
ATOM 665 C C . GLU A 1 82 ? 3.482 2.585 18.900 1.00 94.44 82 GLU A C 1
ATOM 667 O O . GLU A 1 82 ? 4.245 1.661 18.620 1.00 94.44 82 GLU A O 1
ATOM 672 N N . ALA A 1 83 ? 2.216 2.605 18.488 1.00 94.31 83 ALA A N 1
ATOM 673 C CA . ALA A 1 83 ? 1.635 1.577 17.644 1.00 94.31 83 ALA A CA 1
ATOM 674 C C . ALA A 1 83 ? 2.272 1.567 16.248 1.00 94.31 83 ALA A C 1
ATOM 676 O O . ALA A 1 83 ? 2.551 0.481 15.750 1.00 94.31 83 ALA A O 1
ATOM 677 N N . LYS A 1 84 ? 2.580 2.727 15.640 1.00 94.69 84 LYS A N 1
ATOM 678 C CA . LYS A 1 84 ? 3.322 2.786 14.360 1.00 94.69 84 LYS A CA 1
ATOM 679 C C . LYS A 1 84 ? 4.667 2.068 14.459 1.00 94.69 84 LYS A C 1
ATOM 681 O O . LYS A 1 84 ? 4.978 1.212 13.633 1.00 94.69 84 LYS A O 1
ATOM 686 N N . ASN A 1 85 ? 5.436 2.383 15.502 1.00 93.88 85 ASN A N 1
ATOM 687 C CA . ASN A 1 85 ? 6.733 1.754 15.752 1.00 93.88 85 ASN A CA 1
ATOM 688 C C . ASN A 1 85 ? 6.583 0.242 15.938 1.00 93.88 85 ASN A C 1
ATOM 690 O O . ASN A 1 85 ? 7.287 -0.539 15.304 1.00 93.88 85 ASN A O 1
ATOM 694 N N . LEU A 1 86 ? 5.606 -0.174 16.747 1.00 94.38 86 LEU A N 1
ATOM 695 C CA . LEU A 1 86 ? 5.344 -1.583 17.002 1.00 94.38 86 LEU A CA 1
ATOM 696 C C . LEU A 1 86 ? 4.883 -2.332 15.743 1.00 94.38 86 LEU A C 1
ATOM 698 O O . LEU A 1 86 ? 5.308 -3.464 15.523 1.00 94.38 86 LEU A O 1
ATOM 702 N N . PHE A 1 87 ? 4.057 -1.722 14.888 1.00 94.31 87 PHE A N 1
ATOM 703 C CA . PHE A 1 87 ? 3.708 -2.307 13.593 1.00 94.31 87 PHE A CA 1
ATOM 704 C C . PHE A 1 87 ? 4.954 -2.538 12.744 1.00 94.31 87 PHE A C 1
ATOM 706 O O . PHE A 1 87 ? 5.135 -3.646 12.244 1.00 94.31 87 PHE A O 1
ATOM 713 N N . MET A 1 88 ? 5.840 -1.547 12.631 1.00 93.62 88 MET A N 1
ATOM 714 C CA . MET A 1 88 ? 7.081 -1.689 11.867 1.00 93.62 88 MET A CA 1
ATOM 715 C C . MET A 1 88 ? 8.020 -2.748 12.456 1.00 93.62 88 MET A C 1
ATOM 717 O O . MET A 1 88 ? 8.576 -3.538 11.694 1.00 93.62 88 MET A O 1
ATOM 721 N N . ASP A 1 89 ? 8.132 -2.847 13.783 1.00 91.75 89 ASP A N 1
ATOM 722 C CA . ASP A 1 89 ? 8.901 -3.902 14.458 1.00 91.75 89 ASP A CA 1
ATOM 723 C C . ASP A 1 89 ? 8.345 -5.301 14.128 1.00 91.75 89 ASP A C 1
ATOM 725 O O . ASP A 1 89 ? 9.096 -6.220 13.784 1.00 91.75 89 ASP A O 1
ATOM 729 N N . LEU A 1 90 ? 7.017 -5.465 14.173 1.00 89.75 90 LEU A N 1
ATOM 730 C CA . LEU A 1 90 ? 6.341 -6.722 13.833 1.00 89.75 90 LEU A CA 1
ATOM 731 C C . LEU A 1 90 ? 6.487 -7.061 12.343 1.00 89.75 90 LEU A C 1
ATOM 733 O O . LEU A 1 90 ? 6.775 -8.208 11.995 1.00 89.75 90 LEU A O 1
ATOM 737 N N . ILE A 1 91 ? 6.344 -6.075 11.457 1.00 90.75 91 ILE A N 1
ATOM 738 C CA . ILE A 1 91 ? 6.532 -6.239 10.010 1.00 90.75 91 ILE A CA 1
ATOM 739 C C . ILE A 1 91 ? 7.987 -6.605 9.708 1.00 90.75 91 ILE A C 1
ATOM 741 O O . ILE A 1 91 ? 8.234 -7.526 8.937 1.00 90.75 91 ILE A O 1
ATOM 745 N N . LYS A 1 92 ? 8.969 -5.972 10.353 1.00 91.25 92 LYS A N 1
ATOM 746 C CA . LYS A 1 92 ? 10.385 -6.334 10.215 1.00 91.25 92 LYS A CA 1
ATOM 747 C C . LYS A 1 92 ? 10.644 -7.774 10.655 1.00 91.25 92 LYS A C 1
ATOM 749 O O . LYS A 1 92 ? 11.332 -8.512 9.949 1.00 91.25 92 LYS A O 1
ATOM 754 N N . LYS A 1 93 ? 10.072 -8.178 11.796 1.00 87.00 93 LYS A N 1
ATOM 755 C CA . LYS A 1 93 ? 10.234 -9.520 12.375 1.00 87.00 93 LYS A CA 1
ATOM 756 C C . LYS A 1 93 ? 9.615 -10.608 11.491 1.00 87.00 93 LYS A C 1
ATOM 758 O O . LYS A 1 93 ? 10.243 -11.640 11.270 1.00 87.00 93 LYS A O 1
ATOM 763 N N . TYR A 1 94 ? 8.411 -10.384 10.959 1.00 85.19 94 TYR A N 1
ATOM 764 C CA . TYR A 1 94 ? 7.633 -11.429 10.272 1.00 85.19 94 TYR A CA 1
ATOM 765 C C . TYR A 1 94 ? 7.594 -11.315 8.743 1.00 85.19 94 T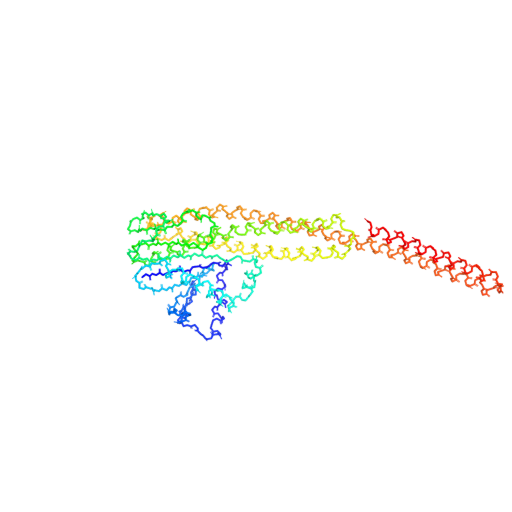YR A C 1
ATOM 767 O O . TYR A 1 94 ? 7.369 -12.314 8.049 1.00 85.19 94 TYR A O 1
ATOM 775 N N . HIS A 1 95 ? 7.881 -10.132 8.203 1.00 85.81 95 HIS A N 1
ATOM 776 C CA . HIS A 1 95 ? 7.685 -9.760 6.801 1.00 85.81 95 HIS A CA 1
ATOM 777 C C . HIS A 1 95 ? 8.874 -8.998 6.222 1.00 85.81 95 HIS A C 1
ATOM 779 O O . HIS A 1 95 ? 8.699 -7.949 5.610 1.00 85.81 95 HIS A O 1
ATOM 785 N N . ARG A 1 96 ? 10.089 -9.535 6.365 1.00 84.75 96 ARG A N 1
ATOM 786 C CA . ARG A 1 96 ? 11.331 -8.856 5.956 1.00 84.75 96 ARG A CA 1
ATOM 787 C C . ARG A 1 96 ? 11.281 -8.215 4.559 1.00 84.75 96 ARG A C 1
ATOM 789 O O . ARG A 1 96 ? 11.617 -7.048 4.439 1.00 84.75 96 ARG A O 1
ATOM 796 N N . VAL A 1 97 ? 10.799 -8.930 3.536 1.00 86.31 97 VAL A N 1
ATOM 797 C CA . VAL A 1 97 ? 10.653 -8.378 2.169 1.00 86.31 97 VAL A CA 1
ATOM 798 C C . VAL A 1 97 ? 9.688 -7.191 2.137 1.00 86.31 97 VAL A C 1
ATOM 800 O O . VAL A 1 97 ? 9.946 -6.183 1.502 1.00 86.31 97 VAL A O 1
ATOM 803 N N . THR A 1 98 ? 8.587 -7.282 2.879 1.00 89.06 98 THR A N 1
ATOM 804 C CA . THR A 1 98 ? 7.573 -6.216 2.946 1.00 89.06 98 THR A CA 1
ATOM 805 C C . THR A 1 98 ? 8.085 -5.003 3.694 1.00 89.06 98 THR A C 1
ATOM 807 O O . THR A 1 98 ? 7.812 -3.880 3.300 1.00 89.06 98 THR A O 1
ATOM 810 N N . HIS A 1 99 ? 8.839 -5.233 4.767 1.00 92.06 99 HIS A N 1
ATOM 811 C CA . HIS A 1 99 ? 9.531 -4.174 5.476 1.00 92.06 99 HIS A CA 1
ATOM 812 C C . HIS A 1 99 ? 10.462 -3.420 4.521 1.00 92.06 99 HIS A C 1
ATOM 814 O O . HIS A 1 99 ? 10.397 -2.201 4.464 1.00 92.06 99 HIS A O 1
ATOM 820 N N . THR A 1 100 ? 11.277 -4.135 3.739 1.00 91.38 100 THR A N 1
ATOM 821 C CA . THR A 1 100 ? 12.149 -3.529 2.724 1.00 91.38 100 THR A CA 1
ATOM 822 C C . THR A 1 100 ? 11.350 -2.717 1.701 1.00 91.38 100 THR A C 1
ATOM 824 O O . THR A 1 100 ? 11.637 -1.539 1.546 1.00 91.38 100 THR A O 1
ATOM 827 N N . GLN A 1 101 ? 10.273 -3.272 1.135 1.00 90.38 101 GLN A N 1
ATOM 828 C CA . GLN A 1 101 ? 9.392 -2.559 0.195 1.00 90.38 101 GLN A CA 1
ATOM 829 C C . GLN A 1 101 ? 8.767 -1.283 0.783 1.00 90.38 101 GLN A C 1
ATOM 831 O O . GLN A 1 101 ? 8.536 -0.320 0.057 1.00 90.38 101 GLN A O 1
ATOM 836 N N . ILE A 1 102 ? 8.459 -1.264 2.084 1.00 91.44 102 ILE A N 1
ATOM 837 C CA . ILE A 1 102 ? 7.944 -0.065 2.763 1.00 91.44 102 ILE A CA 1
ATOM 838 C C . ILE A 1 102 ? 9.052 0.981 2.915 1.00 91.44 102 ILE A C 1
ATOM 840 O O . ILE A 1 102 ? 8.827 2.152 2.626 1.00 91.44 102 ILE A O 1
ATOM 844 N N . ILE A 1 103 ? 10.249 0.567 3.342 1.00 93.31 103 ILE A N 1
ATOM 845 C CA . ILE A 1 103 ? 11.400 1.466 3.524 1.00 93.31 103 ILE A CA 1
ATOM 846 C C . ILE A 1 103 ? 11.880 2.052 2.191 1.00 93.31 103 ILE A C 1
ATOM 848 O O . ILE A 1 103 ? 12.216 3.229 2.132 1.00 93.31 103 ILE A O 1
ATOM 852 N N . GLU A 1 104 ? 11.869 1.256 1.124 1.00 88.38 104 GLU A N 1
ATOM 853 C CA . GLU A 1 104 ? 12.199 1.681 -0.243 1.00 88.38 104 GLU A CA 1
ATOM 854 C C . GLU A 1 104 ? 11.091 2.529 -0.878 1.00 88.38 104 GLU A C 1
ATOM 856 O O . GLU A 1 104 ? 11.245 3.030 -1.986 1.00 88.38 104 GLU A O 1
ATOM 861 N N . GLY A 1 105 ? 9.958 2.700 -0.190 1.00 86.81 105 GLY A N 1
ATOM 862 C CA . GLY A 1 105 ? 8.853 3.484 -0.708 1.00 86.81 105 GLY A CA 1
ATOM 863 C C . GLY A 1 105 ? 8.215 2.850 -1.939 1.00 86.81 105 GLY A C 1
ATOM 864 O O . GLY A 1 105 ? 7.667 3.586 -2.746 1.00 86.81 105 GLY A O 1
ATOM 865 N N . ILE A 1 106 ? 8.225 1.518 -2.076 1.00 86.69 106 ILE A N 1
ATOM 866 C CA . ILE A 1 106 ? 7.488 0.742 -3.096 1.00 86.69 106 ILE A CA 1
ATOM 867 C C . ILE A 1 106 ? 6.064 0.454 -2.608 1.00 86.69 106 ILE A C 1
ATOM 869 O O . ILE A 1 106 ? 5.095 0.606 -3.351 1.00 86.69 106 ILE A O 1
ATOM 873 N N . LEU A 1 107 ? 5.895 0.161 -1.320 1.00 88.88 107 LEU A N 1
ATOM 874 C CA . LEU A 1 107 ? 4.599 -0.124 -0.708 1.00 88.88 107 LEU A CA 1
ATOM 875 C C . LEU A 1 107 ? 4.268 0.927 0.364 1.00 88.88 107 LEU A C 1
ATOM 877 O O . LEU A 1 107 ? 4.983 1.000 1.362 1.00 88.88 107 LEU A O 1
ATOM 881 N N . PRO A 1 108 ? 3.193 1.717 0.212 1.00 89.88 108 PRO A N 1
ATOM 882 C CA . PRO A 1 108 ? 2.760 2.605 1.275 1.00 89.88 108 PRO A CA 1
ATOM 883 C C . PRO A 1 108 ? 2.176 1.826 2.459 1.00 89.88 108 PRO A C 1
ATOM 885 O O . PRO A 1 108 ? 1.581 0.758 2.287 1.00 89.88 108 PRO A O 1
ATOM 888 N N . ILE A 1 109 ? 2.311 2.391 3.661 1.00 90.88 109 ILE A N 1
ATOM 889 C CA . ILE A 1 109 ? 1.656 1.897 4.872 1.00 90.88 109 ILE A CA 1
ATOM 890 C C . ILE A 1 109 ? 0.852 3.020 5.517 1.00 90.88 109 ILE A C 1
ATOM 892 O O . ILE A 1 109 ? 1.384 4.064 5.893 1.00 90.88 109 ILE A O 1
ATOM 896 N N . ASN A 1 110 ? -0.444 2.765 5.655 1.00 91.50 110 ASN A N 1
ATOM 897 C CA . ASN A 1 110 ? -1.417 3.766 6.053 1.00 91.50 110 ASN A CA 1
ATOM 898 C C . ASN A 1 110 ? -2.117 3.363 7.341 1.00 91.50 110 ASN A C 1
ATOM 900 O O . ASN A 1 110 ? -2.343 2.175 7.591 1.00 91.50 110 ASN A O 1
ATOM 904 N N . TYR A 1 111 ? -2.447 4.364 8.153 1.00 93.00 111 TYR A N 1
ATOM 905 C CA . TYR A 1 111 ? -2.902 4.185 9.519 1.00 93.00 111 TYR A CA 1
ATOM 906 C C . TYR A 1 111 ? -4.256 4.846 9.770 1.00 93.00 111 TYR A C 1
ATOM 908 O O . TYR A 1 111 ? -4.609 5.881 9.207 1.00 93.00 111 TYR A O 1
ATOM 916 N N . SER A 1 112 ? -5.020 4.242 10.674 1.00 92.81 112 SER A N 1
ATOM 917 C CA . SER A 1 112 ? -6.280 4.793 11.168 1.00 92.81 112 SER A CA 1
ATOM 918 C C . SER A 1 112 ? -6.398 4.504 12.653 1.00 92.81 112 SER A C 1
ATOM 920 O O . SER A 1 112 ? -6.150 3.386 13.096 1.00 92.81 112 SER A O 1
ATOM 922 N N . THR A 1 113 ? -6.827 5.490 13.427 1.00 92.88 113 THR A N 1
ATOM 923 C CA . THR A 1 113 ? -7.041 5.379 14.868 1.00 92.88 113 THR A CA 1
ATOM 924 C C . THR A 1 113 ? -8.516 5.545 15.178 1.00 92.88 113 THR A C 1
ATOM 926 O O . THR A 1 113 ? -9.150 6.531 14.803 1.00 92.88 113 THR A O 1
ATOM 929 N N . ILE A 1 114 ? -9.075 4.576 15.896 1.00 91.94 114 ILE A N 1
ATOM 930 C CA . ILE A 1 114 ? -10.451 4.621 16.375 1.00 91.94 114 ILE A CA 1
ATOM 931 C C . ILE A 1 114 ? -10.444 4.533 17.891 1.00 91.94 114 ILE A C 1
ATOM 933 O O . ILE A 1 114 ? -9.898 3.596 18.480 1.00 91.94 114 ILE A O 1
ATOM 937 N N . VAL A 1 115 ? -11.093 5.502 18.527 1.00 90.06 115 VAL A N 1
ATOM 938 C CA . VAL A 1 115 ? -11.197 5.576 19.977 1.00 90.06 115 VAL A CA 1
ATOM 939 C C . VAL A 1 115 ? -12.639 5.389 20.413 1.00 90.06 115 VAL A C 1
ATOM 941 O O . VAL A 1 115 ? -13.534 6.138 20.029 1.00 90.06 115 VAL A O 1
ATOM 944 N N . LEU A 1 116 ? -12.863 4.385 21.253 1.00 89.19 116 LEU A N 1
ATOM 945 C CA . LEU A 1 116 ? -14.164 4.061 21.821 1.00 89.19 116 LEU A CA 1
ATOM 946 C C . LEU A 1 116 ? -14.203 4.541 23.275 1.00 89.19 116 LEU A C 1
ATOM 948 O O . LEU A 1 116 ? -13.522 3.975 24.137 1.00 89.19 116 LEU A O 1
ATOM 952 N N . SER A 1 117 ? -15.017 5.561 23.570 1.00 86.25 117 SER A N 1
ATOM 953 C CA . SER A 1 117 ? -15.204 6.104 24.931 1.00 86.25 117 SER A CA 1
ATOM 954 C C . SER A 1 117 ? -16.669 6.059 25.384 1.00 86.25 117 SER A C 1
ATOM 956 O O . SER A 1 117 ? -17.604 6.209 24.603 1.00 86.25 117 SER A O 1
ATOM 958 N N . LYS A 1 118 ? -16.912 5.821 26.678 1.00 81.81 118 LYS A N 1
ATOM 959 C CA . LYS A 1 118 ? -18.285 5.826 27.211 1.00 81.81 118 LYS A CA 1
ATOM 960 C C . LYS A 1 118 ? -18.832 7.238 27.398 1.00 81.81 118 LYS A C 1
ATOM 962 O O . LYS A 1 118 ? -20.045 7.410 27.341 1.00 81.81 118 LYS A O 1
ATOM 967 N N . LYS A 1 119 ? -17.961 8.209 27.681 1.00 72.88 119 LYS A N 1
ATOM 968 C CA . LYS A 1 119 ? -18.355 9.515 28.229 1.00 72.88 119 LYS A CA 1
ATOM 969 C C . LYS A 1 119 ? -17.760 10.718 27.495 1.00 72.88 119 LYS A C 1
ATOM 971 O O . LYS A 1 119 ? -18.172 11.832 27.789 1.00 72.88 119 LYS A O 1
ATOM 976 N N . HIS A 1 120 ? -16.790 10.527 26.601 1.00 67.44 120 HIS A N 1
ATOM 977 C CA . HIS A 1 120 ? -15.948 11.639 26.162 1.00 67.44 120 HIS A CA 1
ATOM 978 C C . HIS A 1 120 ? -16.381 12.328 24.859 1.00 67.44 120 HIS A C 1
ATOM 980 O O . HIS A 1 120 ? -17.016 11.732 23.983 1.00 67.44 120 HIS A O 1
ATOM 986 N N . HIS A 1 121 ? -15.964 13.592 24.756 1.00 64.25 121 HIS A N 1
ATOM 987 C CA . HIS A 1 121 ? -16.102 14.509 23.632 1.00 64.25 121 HIS A CA 1
ATOM 988 C C . HIS A 1 121 ? -14.730 15.179 23.401 1.00 64.25 121 HIS A C 1
ATOM 990 O O . HIS A 1 121 ? -14.224 15.756 24.363 1.00 64.25 121 HIS A O 1
ATOM 996 N N . PRO A 1 122 ? -14.123 15.098 22.201 1.00 65.56 122 PRO A N 1
ATOM 997 C CA . PRO A 1 122 ? -12.839 15.747 21.910 1.00 65.56 122 PRO A CA 1
ATOM 998 C C . PRO A 1 122 ? -12.914 17.282 22.006 1.00 65.56 122 PRO A C 1
ATOM 1000 O O . PRO A 1 122 ? -13.998 17.876 21.940 1.00 65.56 122 PRO A O 1
ATOM 1003 N N . VAL A 1 123 ? -11.755 17.921 22.177 1.00 59.16 123 VAL A N 1
ATOM 1004 C CA . VAL A 1 123 ? -11.578 19.344 22.483 1.00 59.16 123 VAL A CA 1
ATOM 1005 C C . VAL A 1 123 ? -11.317 20.123 21.183 1.00 59.16 123 VAL A C 1
ATOM 1007 O O . VAL A 1 123 ? -10.187 20.415 20.826 1.00 59.16 123 VAL A O 1
ATOM 1010 N N . LYS A 1 124 ? -12.419 20.518 20.525 1.00 62.47 124 LYS A N 1
ATOM 1011 C CA . LYS A 1 124 ? -12.522 21.386 19.322 1.00 62.47 124 LYS A CA 1
ATOM 1012 C C . LYS A 1 124 ? -12.041 20.775 17.982 1.00 62.47 124 LYS A C 1
ATOM 1014 O O . LYS A 1 124 ? -11.318 19.796 17.935 1.00 62.47 124 LYS A O 1
ATOM 1019 N N . ASP A 1 125 ? -12.590 21.318 16.890 1.00 66.44 125 ASP A N 1
ATOM 1020 C CA . ASP A 1 125 ? -12.327 21.026 15.460 1.00 66.44 125 ASP A CA 1
ATOM 1021 C C . ASP A 1 125 ? -12.785 19.683 14.851 1.00 66.44 125 ASP A C 1
ATOM 1023 O O . ASP A 1 125 ? -12.608 19.460 13.652 1.00 66.44 125 ASP A O 1
ATOM 1027 N N . TYR A 1 126 ? -13.480 18.826 15.605 1.00 75.38 126 TYR A N 1
ATOM 1028 C CA . TYR A 1 126 ? -14.129 17.626 15.053 1.00 75.38 126 TYR A CA 1
ATOM 1029 C C . TYR A 1 126 ? -15.592 17.870 14.676 1.00 75.38 126 TYR A C 1
ATOM 1031 O O . TYR A 1 126 ? -16.362 18.446 15.451 1.00 75.38 126 TYR A O 1
ATOM 1039 N N . GLU A 1 127 ? -16.022 17.342 13.526 1.00 78.56 127 GLU A N 1
ATOM 1040 C CA . GLU A 1 127 ? -17.440 17.335 13.178 1.00 78.56 127 GLU A CA 1
ATOM 1041 C C . GLU A 1 127 ? -18.177 16.314 14.045 1.00 78.56 127 GLU A C 1
ATOM 1043 O O . GLU A 1 127 ? -17.798 15.142 14.136 1.00 78.56 127 GLU A O 1
ATOM 1048 N N . LYS A 1 128 ? -19.256 16.773 14.681 1.00 85.75 128 LYS A N 1
ATOM 1049 C CA . LYS A 1 128 ? -20.105 15.959 15.544 1.00 85.75 128 LYS A CA 1
ATOM 1050 C C . LYS A 1 128 ? -21.269 15.382 14.746 1.00 85.75 128 LYS A C 1
ATOM 1052 O O . LYS A 1 128 ? -22.169 16.113 14.343 1.00 85.75 128 LYS A O 1
ATOM 1057 N N . ILE A 1 129 ? -21.313 14.060 14.623 1.00 84.88 129 ILE A N 1
ATOM 1058 C CA . ILE A 1 129 ? -22.387 13.332 13.940 1.00 84.88 129 ILE A CA 1
ATOM 1059 C C . ILE A 1 129 ? -23.159 12.514 14.976 1.00 84.88 129 ILE A C 1
ATOM 1061 O O . ILE A 1 129 ? -22.598 11.663 15.671 1.00 84.88 129 ILE A O 1
ATOM 1065 N N . LYS A 1 130 ? -24.465 12.766 15.103 1.00 83.19 130 LYS A N 1
ATOM 1066 C CA . LYS A 1 130 ? -25.351 11.953 15.950 1.00 83.19 130 LYS A CA 1
ATOM 1067 C C . LYS A 1 130 ? -25.858 10.748 15.161 1.00 83.19 130 LYS A C 1
ATOM 1069 O O . LYS A 1 130 ? -26.450 10.910 14.099 1.00 83.19 130 LYS A O 1
ATOM 1074 N N . ALA A 1 131 ? -25.668 9.551 15.708 1.00 81.25 131 ALA A N 1
ATOM 1075 C CA . ALA A 1 131 ? -25.986 8.286 15.055 1.00 81.25 131 ALA A CA 1
ATOM 1076 C C . ALA A 1 131 ? -26.741 7.357 16.019 1.00 81.25 131 ALA A C 1
ATOM 1078 O O . ALA A 1 131 ? -26.179 6.439 16.621 1.00 81.25 131 ALA A O 1
ATOM 1079 N N . GLY A 1 132 ? -28.037 7.610 16.207 1.00 80.44 132 GLY A N 1
ATOM 1080 C CA . GLY A 1 132 ? -28.831 6.931 17.235 1.00 80.44 132 GLY A CA 1
ATOM 1081 C C . GLY A 1 132 ? -28.300 7.251 18.638 1.00 80.44 132 GLY A C 1
ATOM 1082 O O . GLY A 1 132 ? -28.165 8.416 19.000 1.00 80.44 132 GLY A O 1
ATOM 1083 N N . ARG A 1 133 ? -27.961 6.221 19.424 1.00 80.94 133 ARG A N 1
ATOM 1084 C CA . ARG A 1 133 ? -27.375 6.378 20.775 1.00 80.94 133 ARG A CA 1
ATOM 1085 C C . ARG A 1 133 ? -25.879 6.718 20.788 1.00 80.94 133 ARG A C 1
ATOM 1087 O O . ARG A 1 133 ? -25.298 6.838 21.864 1.00 80.94 133 ARG A O 1
ATOM 1094 N N . TYR A 1 134 ? -25.254 6.786 19.617 1.00 83.88 134 TYR A N 1
ATOM 1095 C CA . TYR A 1 134 ? -23.827 7.032 19.466 1.00 83.88 134 TYR A CA 1
ATOM 1096 C C . TYR A 1 134 ? -23.588 8.468 19.021 1.00 83.88 134 TYR A C 1
ATOM 1098 O O . TYR A 1 134 ? -24.376 9.033 18.257 1.00 83.88 134 TYR A O 1
ATOM 1106 N N . THR A 1 135 ? -22.478 9.047 19.466 1.00 85.62 135 THR A N 1
ATOM 1107 C CA . THR A 1 135 ? -21.970 10.292 18.886 1.00 85.62 135 THR A CA 1
ATOM 1108 C C . THR A 1 135 ? -20.599 10.029 18.301 1.00 85.62 135 THR A C 1
ATOM 1110 O O . THR A 1 135 ? -19.727 9.486 18.974 1.00 85.62 135 THR A O 1
ATOM 1113 N N . ILE A 1 136 ? -20.430 10.394 17.041 1.00 85.94 136 ILE A N 1
ATOM 1114 C CA . ILE A 1 136 ? -19.188 10.236 16.300 1.00 85.94 136 ILE A CA 1
ATOM 1115 C C . ILE A 1 136 ? -18.549 11.613 16.187 1.00 85.94 136 ILE A C 1
ATOM 1117 O O . ILE A 1 136 ? -19.228 12.594 15.884 1.00 85.94 136 ILE A O 1
ATOM 1121 N N . TYR A 1 137 ? -17.247 11.658 16.417 1.00 85.50 137 TYR A N 1
ATOM 1122 C CA . TYR A 1 137 ? -16.403 12.810 16.168 1.00 85.50 137 TYR A CA 1
ATOM 1123 C C . TYR A 1 137 ? -15.369 12.392 15.142 1.00 85.50 137 TYR A C 1
ATOM 1125 O O . TYR A 1 137 ? -14.557 11.501 15.399 1.00 85.50 137 TYR A O 1
ATOM 1133 N N . SER A 1 138 ? -15.447 13.001 13.969 1.00 77.69 138 SER A N 1
ATOM 1134 C CA . SER A 1 138 ? -14.546 12.710 12.862 1.00 77.69 138 SER A CA 1
ATOM 1135 C C . SER A 1 138 ? -14.056 14.010 12.251 1.00 77.69 138 SER A C 1
ATOM 1137 O O . SER A 1 138 ? -14.792 14.998 12.179 1.00 77.69 138 SER A O 1
ATOM 1139 N N . ASN A 1 139 ? -12.802 14.016 11.818 1.00 70.94 139 ASN A N 1
ATOM 1140 C CA . ASN A 1 139 ? -12.271 15.105 11.022 1.00 70.94 139 ASN A CA 1
ATOM 1141 C C . ASN A 1 139 ? -12.710 14.901 9.564 1.00 70.94 139 ASN A C 1
ATOM 1143 O O . ASN A 1 139 ? -11.996 14.328 8.748 1.00 70.94 139 ASN A O 1
ATOM 1147 N N . LYS A 1 140 ? -13.934 15.325 9.232 1.00 55.06 140 LYS A N 1
ATOM 1148 C CA . LYS A 1 140 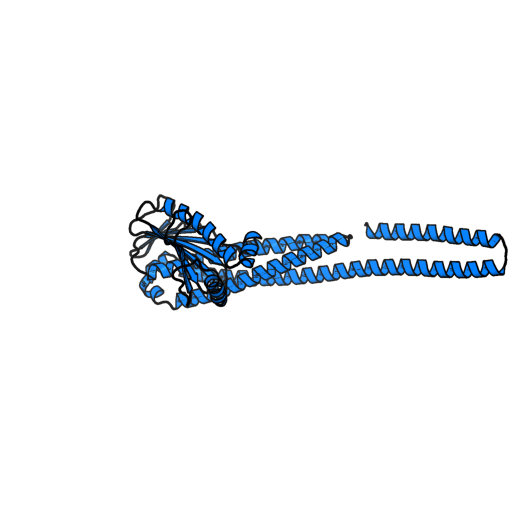? -14.538 15.099 7.906 1.00 55.06 140 LYS A CA 1
ATOM 1149 C C . LYS A 1 140 ? -13.827 15.820 6.751 1.00 55.06 140 LYS A C 1
ATOM 1151 O O . LYS A 1 140 ? -14.118 15.524 5.597 1.00 55.06 140 LYS A O 1
ATOM 1156 N N . LYS A 1 141 ? -12.872 16.719 7.022 1.00 50.53 141 LYS A N 1
ATOM 1157 C CA . LYS A 1 141 ? -12.100 17.446 5.994 1.00 50.53 141 LYS A CA 1
ATOM 1158 C C . LYS A 1 141 ? -11.005 16.610 5.306 1.00 50.53 141 LYS A C 1
ATOM 1160 O O . LYS A 1 141 ? -10.175 17.171 4.603 1.00 50.53 141 LYS A O 1
ATOM 1165 N N . GLN A 1 142 ? -10.973 15.294 5.500 1.00 53.25 142 GLN A N 1
ATOM 1166 C CA . GLN A 1 142 ? -9.790 14.475 5.232 1.00 53.25 142 GLN A CA 1
ATOM 1167 C C . GLN A 1 142 ? -10.083 13.228 4.378 1.00 53.25 142 GLN A C 1
ATOM 1169 O O . GLN A 1 142 ? -9.716 12.110 4.735 1.00 53.25 142 GLN A O 1
ATOM 1174 N N . ALA A 1 143 ? -10.740 13.395 3.225 1.00 54.66 143 ALA A N 1
ATOM 1175 C CA . ALA A 1 143 ? -10.688 12.345 2.205 1.00 54.66 143 ALA A CA 1
ATOM 1176 C C . ALA A 1 143 ? -9.221 12.141 1.778 1.00 54.66 143 ALA A C 1
ATOM 1178 O O . ALA A 1 143 ? -8.520 13.125 1.554 1.00 54.66 143 ALA A O 1
ATOM 1179 N N . TYR A 1 144 ? -8.772 10.887 1.662 1.00 62.25 144 TYR A N 1
ATOM 1180 C CA . TYR A 1 144 ? -7.409 10.529 1.236 1.00 62.25 144 TYR A CA 1
ATOM 1181 C C . TYR A 1 144 ? -6.270 11.003 2.156 1.00 62.25 144 TYR A C 1
ATOM 1183 O O . TYR A 1 144 ? -5.162 11.232 1.676 1.00 62.25 144 TYR A O 1
ATOM 1191 N N . VAL A 1 145 ? -6.503 11.143 3.463 1.00 70.44 145 VAL A N 1
ATOM 1192 C CA . VAL A 1 145 ? -5.461 11.549 4.423 1.00 70.44 145 VAL A CA 1
ATOM 1193 C C . VAL A 1 145 ? -5.029 10.360 5.274 1.00 70.44 145 VAL A C 1
ATOM 1195 O O . VAL A 1 145 ? -5.868 9.587 5.738 1.00 70.44 145 VAL A O 1
ATOM 1198 N N . ASN A 1 146 ? -3.718 10.220 5.481 1.00 78.75 146 ASN A N 1
ATOM 1199 C CA . ASN A 1 146 ? -3.163 9.252 6.422 1.00 78.75 146 ASN A CA 1
ATOM 1200 C C . ASN A 1 146 ? -3.478 9.638 7.870 1.00 78.75 146 ASN A C 1
ATOM 1202 O O . ASN A 1 146 ? -3.799 10.784 8.165 1.00 78.75 146 ASN A O 1
ATOM 1206 N N . ASP A 1 147 ? -3.281 8.708 8.798 1.00 83.44 147 ASP A N 1
ATOM 1207 C CA . ASP A 1 147 ? -3.225 9.018 10.229 1.00 83.44 147 ASP A CA 1
ATOM 1208 C C . ASP A 1 147 ? -4.561 9.560 10.785 1.00 83.44 147 ASP A C 1
ATOM 1210 O O . ASP A 1 147 ? -4.601 10.456 11.628 1.00 83.44 147 ASP A O 1
ATOM 1214 N N . THR A 1 148 ? -5.683 9.008 10.310 1.00 85.62 148 THR A N 1
ATOM 1215 C CA . THR A 1 148 ? -7.026 9.482 10.689 1.00 85.62 148 THR A CA 1
ATOM 1216 C C . THR A 1 148 ? -7.371 9.171 12.149 1.00 85.62 148 THR A C 1
ATOM 1218 O O . THR A 1 148 ? -7.012 8.117 12.673 1.00 85.62 148 THR A O 1
ATOM 1221 N N . PHE A 1 149 ? -8.123 10.059 12.811 1.00 87.50 149 PHE A N 1
ATOM 1222 C CA . PHE A 1 149 ? -8.648 9.848 14.166 1.00 87.50 149 PHE A CA 1
ATOM 1223 C C . PHE A 1 149 ? -10.175 9.921 14.163 1.00 87.50 149 PHE A C 1
ATOM 1225 O O . PHE A 1 149 ? -10.764 10.931 13.780 1.00 87.50 149 PHE A O 1
ATOM 1232 N N . THR A 1 150 ? -10.826 8.850 14.617 1.00 88.56 150 THR A N 1
ATOM 1233 C CA . THR A 1 150 ? -12.280 8.799 14.813 1.00 88.56 150 THR A CA 1
ATOM 1234 C C . THR A 1 150 ? -12.602 8.479 16.266 1.00 88.56 150 THR A C 1
ATOM 1236 O O . THR A 1 150 ? -12.189 7.442 16.782 1.00 88.56 150 THR A O 1
ATOM 1239 N N . TYR A 1 151 ? -13.398 9.323 16.922 1.00 88.25 151 TYR A N 1
ATOM 1240 C CA . TYR A 1 151 ? -13.861 9.081 18.289 1.00 88.25 151 TYR A CA 1
ATOM 1241 C C . TYR A 1 151 ? -15.339 8.709 18.277 1.00 88.25 151 TYR A C 1
ATOM 1243 O O . TYR A 1 151 ? -16.168 9.414 17.705 1.00 88.25 151 TYR A O 1
ATOM 1251 N N . ILE A 1 152 ? -15.687 7.607 18.932 1.00 87.94 152 ILE A N 1
ATOM 1252 C CA . ILE A 1 152 ? -17.059 7.109 19.023 1.00 87.94 152 ILE A CA 1
ATOM 1253 C C . ILE A 1 152 ? -17.447 7.044 20.496 1.00 87.94 152 ILE A C 1
ATOM 1255 O O . ILE A 1 152 ? -16.868 6.282 21.277 1.00 87.94 152 ILE A O 1
ATOM 1259 N N . SER A 1 153 ? -18.454 7.832 20.873 1.00 85.62 153 SER A N 1
ATOM 1260 C CA . SER A 1 153 ? -19.020 7.830 22.217 1.00 85.62 153 SER A CA 1
ATOM 1261 C C . SER A 1 153 ? -20.313 7.011 22.313 1.00 85.62 153 SER A C 1
ATOM 1263 O O . SER A 1 153 ? -21.066 6.890 21.343 1.00 85.62 153 SER A O 1
ATOM 1265 N N . GLY A 1 154 ? -20.572 6.413 23.484 1.00 76.31 154 GLY A N 1
ATOM 1266 C CA . GLY A 1 154 ? -21.800 5.642 23.759 1.00 76.31 154 GLY A CA 1
ATOM 1267 C C . GLY A 1 154 ? -21.715 4.127 23.497 1.00 76.31 154 GLY A C 1
ATOM 1268 O O . GLY A 1 154 ? -22.741 3.460 23.344 1.00 76.31 154 GLY A O 1
ATOM 1269 N N . TYR A 1 155 ? -20.509 3.549 23.446 1.00 72.00 155 TYR A N 1
ATOM 1270 C CA . TYR A 1 155 ? -20.308 2.134 23.102 1.00 72.00 155 TYR A CA 1
ATOM 1271 C C . TYR A 1 155 ? -20.560 1.147 24.264 1.00 72.00 155 TYR A C 1
ATOM 1273 O O . TYR A 1 155 ? -20.158 1.376 25.407 1.00 72.00 155 TYR A O 1
ATOM 1281 N N . LYS A 1 156 ? -21.228 0.017 23.963 1.00 62.97 156 LYS A N 1
ATOM 1282 C CA . LYS A 1 156 ? -21.460 -1.115 24.894 1.00 62.97 156 LYS A CA 1
ATOM 1283 C C . LYS A 1 156 ? -21.477 -2.517 24.232 1.00 62.97 156 LYS A C 1
ATOM 1285 O O . LYS A 1 156 ? -21.866 -3.469 24.899 1.00 62.97 156 LYS A O 1
ATOM 1290 N N . ARG A 1 157 ? -21.125 -2.685 22.944 1.00 64.44 157 ARG A N 1
ATOM 1291 C CA . ARG A 1 157 ? -21.291 -3.973 22.220 1.00 64.44 157 ARG A CA 1
ATOM 1292 C C . ARG A 1 157 ? -20.095 -4.343 21.338 1.00 64.44 157 ARG A C 1
ATOM 1294 O O . ARG A 1 157 ? -19.524 -3.451 20.722 1.00 64.44 157 ARG A O 1
ATOM 1301 N N . LYS A 1 158 ? -19.810 -5.651 21.224 1.00 70.75 158 LYS A N 1
ATOM 1302 C CA . LYS A 1 158 ? -18.803 -6.235 20.311 1.00 70.75 158 LYS A CA 1
ATOM 1303 C C . LYS A 1 158 ? -19.048 -5.854 18.845 1.00 70.75 158 LYS A C 1
ATOM 1305 O O . LYS A 1 158 ? -18.101 -5.578 18.127 1.00 70.75 158 LYS A O 1
ATOM 1310 N N . ASP A 1 159 ? -20.308 -5.725 18.437 1.00 68.94 159 ASP A N 1
ATOM 1311 C CA . ASP A 1 159 ? -20.678 -5.335 17.067 1.00 68.94 159 ASP A CA 1
ATOM 1312 C C . ASP A 1 159 ? -20.140 -3.945 16.672 1.00 68.94 159 ASP A C 1
ATOM 1314 O O . ASP A 1 159 ? -19.806 -3.711 15.514 1.00 68.94 159 ASP A O 1
ATOM 1318 N N . VAL A 1 160 ? -19.995 -3.026 17.642 1.00 80.25 160 VAL A N 1
ATOM 1319 C CA . VAL A 1 160 ? -19.380 -1.704 17.408 1.00 80.25 160 VAL A CA 1
ATOM 1320 C C . VAL A 1 160 ? -17.924 -1.874 16.994 1.00 80.25 160 VAL A C 1
ATOM 1322 O O . VAL A 1 160 ? -17.467 -1.193 16.084 1.00 80.25 160 VAL A O 1
ATOM 1325 N N . GLU A 1 161 ? -17.204 -2.796 17.633 1.00 79.94 161 GLU A N 1
ATOM 1326 C CA . GLU A 1 161 ? -15.811 -3.073 17.300 1.00 79.94 161 GLU A CA 1
ATOM 1327 C C . GLU A 1 161 ? -15.670 -3.655 15.896 1.00 79.94 161 GLU A C 1
ATOM 1329 O O . GLU A 1 161 ? -14.785 -3.227 15.165 1.00 79.94 161 GLU A O 1
ATOM 1334 N N . SER A 1 162 ? -16.567 -4.556 15.487 1.00 78.56 162 SER A N 1
ATOM 1335 C CA . SER A 1 162 ? -16.567 -5.092 14.123 1.00 78.56 162 SER A CA 1
ATOM 1336 C C . SER A 1 162 ? -16.805 -4.006 13.073 1.00 78.56 162 SER A C 1
ATOM 1338 O O . SER A 1 162 ? -16.141 -4.011 12.045 1.00 78.56 162 SER A O 1
ATOM 1340 N N . ILE A 1 163 ? -17.694 -3.038 13.330 1.00 86.06 163 ILE A N 1
ATOM 1341 C CA . ILE A 1 163 ? -17.907 -1.891 12.427 1.00 86.06 163 ILE A CA 1
ATOM 1342 C C . ILE A 1 163 ? -16.653 -1.005 12.342 1.00 86.06 163 ILE A C 1
ATOM 1344 O O . ILE A 1 163 ? -16.355 -0.468 11.276 1.00 86.06 163 ILE A O 1
ATOM 1348 N N . CYS A 1 164 ? -15.900 -0.875 13.438 1.00 87.50 164 CYS A N 1
ATOM 1349 C CA . CYS A 1 164 ? -14.651 -0.113 13.452 1.00 87.50 164 CYS A CA 1
ATOM 1350 C C . CYS A 1 164 ? -13.595 -0.722 12.525 1.00 87.50 164 CYS A C 1
ATOM 1352 O O . CYS A 1 164 ? -12.902 0.034 11.853 1.00 87.50 164 CYS A O 1
ATOM 1354 N N . ASP A 1 165 ? -13.504 -2.053 12.446 1.00 90.12 165 ASP A N 1
ATOM 1355 C CA . ASP A 1 165 ? -12.585 -2.726 11.520 1.00 90.12 165 ASP A CA 1
ATOM 1356 C C . ASP A 1 165 ? -12.913 -2.356 10.057 1.00 90.12 165 ASP A C 1
ATOM 1358 O O . ASP A 1 165 ? -12.004 -2.074 9.276 1.00 90.12 165 ASP A O 1
ATOM 1362 N N . TYR A 1 166 ? -14.202 -2.289 9.686 1.00 91.19 166 TYR A N 1
ATOM 1363 C CA . TYR A 1 166 ? -14.619 -1.866 8.340 1.00 91.19 166 TYR A CA 1
ATOM 1364 C C . TYR A 1 166 ? -14.339 -0.390 8.079 1.00 91.19 166 TYR A C 1
ATOM 1366 O O . TYR A 1 166 ? -13.811 -0.064 7.023 1.00 91.19 166 TYR A O 1
ATOM 1374 N N . LEU A 1 167 ? -14.644 0.492 9.035 1.00 90.75 167 LEU A N 1
ATOM 1375 C CA . LEU A 1 167 ? -14.345 1.919 8.910 1.00 90.75 167 LEU A CA 1
ATOM 1376 C C . LEU A 1 167 ? -12.842 2.168 8.732 1.00 90.75 167 LEU A C 1
ATOM 1378 O O . LEU A 1 167 ? -12.434 2.906 7.836 1.00 90.75 167 LEU A O 1
ATOM 1382 N N . ALA A 1 168 ? -12.022 1.540 9.578 1.00 91.94 168 ALA A N 1
ATOM 1383 C CA . ALA A 1 168 ? -10.574 1.647 9.496 1.00 91.94 168 ALA A CA 1
ATOM 1384 C C . ALA A 1 168 ? -10.076 1.129 8.146 1.00 91.94 168 ALA A C 1
ATOM 1386 O O . ALA A 1 168 ? -9.308 1.817 7.482 1.00 91.94 168 ALA A O 1
ATOM 1387 N N . PHE A 1 169 ? -10.563 -0.036 7.707 1.00 93.38 169 PHE A N 1
ATOM 1388 C CA . PHE A 1 169 ? -10.229 -0.569 6.393 1.00 93.38 169 PHE A CA 1
ATOM 1389 C C . PHE A 1 169 ? -10.583 0.411 5.271 1.00 93.38 169 PHE A C 1
ATOM 1391 O O . PHE A 1 169 ? -9.720 0.705 4.455 1.00 93.38 169 PHE A O 1
ATOM 1398 N N . THR A 1 170 ? -11.803 0.959 5.238 1.00 92.12 170 THR A N 1
ATOM 1399 C CA . THR A 1 170 ? -12.209 1.873 4.161 1.00 92.12 170 THR A CA 1
ATOM 1400 C C . THR A 1 170 ? -11.392 3.165 4.149 1.00 92.12 170 THR A C 1
ATOM 1402 O O . THR A 1 170 ? -11.016 3.638 3.078 1.00 92.12 170 THR A O 1
ATOM 1405 N N . ASN A 1 171 ? -11.056 3.713 5.323 1.00 90.12 171 ASN A N 1
ATOM 1406 C CA . ASN A 1 171 ? -10.212 4.906 5.421 1.00 90.12 171 ASN A CA 1
ATOM 1407 C C . ASN A 1 171 ? -8.801 4.625 4.891 1.00 90.12 171 ASN A C 1
ATOM 1409 O O . ASN A 1 171 ? -8.278 5.369 4.062 1.00 90.12 171 ASN A O 1
ATOM 1413 N N . ILE A 1 172 ? -8.204 3.519 5.342 1.00 93.25 172 ILE A N 1
ATOM 1414 C CA . ILE A 1 172 ? -6.841 3.140 4.975 1.00 93.25 172 ILE A CA 1
ATOM 1415 C C . ILE A 1 172 ? -6.760 2.754 3.489 1.00 93.25 172 ILE A C 1
ATOM 1417 O O . ILE A 1 172 ? -5.829 3.170 2.800 1.00 93.25 172 ILE A O 1
ATOM 1421 N N . ALA A 1 173 ? -7.743 2.009 2.973 1.00 92.88 173 ALA A N 1
ATOM 1422 C CA . ALA A 1 173 ? -7.806 1.597 1.572 1.00 92.88 173 ALA A CA 1
ATOM 1423 C C . ALA A 1 173 ? -7.943 2.792 0.620 1.00 92.88 173 ALA A C 1
ATOM 1425 O O . ALA A 1 173 ? -7.270 2.834 -0.408 1.00 92.88 173 ALA A O 1
ATOM 1426 N N . SER A 1 174 ? -8.747 3.794 0.990 1.00 91.31 174 SER A N 1
ATOM 1427 C CA . SER A 1 174 ? -8.890 5.027 0.206 1.00 91.31 174 SER A CA 1
ATOM 1428 C C . SER A 1 174 ? -7.558 5.752 0.058 1.00 91.31 174 SER A C 1
ATOM 1430 O O . SER A 1 174 ? -7.181 6.131 -1.051 1.00 91.31 174 SER A O 1
ATOM 1432 N N . HIS A 1 175 ? -6.811 5.894 1.154 1.00 90.50 175 HIS A N 1
ATOM 1433 C CA . HIS A 1 175 ? -5.504 6.536 1.099 1.00 90.50 175 HIS A CA 1
ATOM 1434 C C . HIS A 1 175 ? -4.466 5.686 0.349 1.00 90.50 175 HIS A C 1
ATOM 1436 O O . HIS A 1 175 ? -3.707 6.215 -0.455 1.00 90.50 175 HIS A O 1
ATOM 1442 N N . PHE A 1 176 ? -4.494 4.361 0.525 1.00 92.56 176 PHE A N 1
ATOM 1443 C CA . PHE A 1 176 ? -3.627 3.441 -0.213 1.00 92.56 176 PHE A CA 1
ATOM 1444 C C . PHE A 1 176 ? -3.802 3.571 -1.734 1.00 92.56 176 PHE A C 1
ATOM 1446 O O . PHE A 1 176 ? -2.813 3.693 -2.453 1.00 92.56 176 PHE A O 1
ATOM 1453 N N . PHE A 1 177 ? -5.040 3.589 -2.240 1.00 91.69 177 PHE A N 1
ATOM 1454 C CA . PHE A 1 177 ? -5.287 3.763 -3.676 1.00 91.69 177 PHE A CA 1
ATOM 1455 C C . PHE A 1 177 ? -4.849 5.136 -4.187 1.00 91.69 177 PHE A C 1
ATOM 1457 O O . PHE A 1 177 ? -4.291 5.230 -5.280 1.00 91.69 177 PHE A O 1
ATOM 1464 N N . PHE A 1 178 ? -5.024 6.185 -3.384 1.00 90.94 178 PHE A N 1
ATOM 1465 C CA . PHE A 1 178 ? -4.526 7.516 -3.717 1.00 90.94 178 PHE A CA 1
ATOM 1466 C C . PHE A 1 178 ? -2.991 7.568 -3.802 1.00 90.94 178 PHE A C 1
ATOM 1468 O O . PHE A 1 178 ? -2.441 8.089 -4.765 1.00 90.94 178 PHE A O 1
ATOM 1475 N N . GLU A 1 179 ? -2.265 6.978 -2.854 1.00 91.62 179 GLU A N 1
ATOM 1476 C CA . GLU A 1 179 ? -0.799 6.937 -2.928 1.00 91.62 179 GLU A CA 1
ATOM 1477 C C . GLU A 1 179 ? -0.290 6.067 -4.080 1.00 91.62 179 GLU A C 1
ATOM 1479 O O . GLU A 1 179 ? 0.735 6.379 -4.689 1.00 91.62 179 GLU A O 1
ATOM 1484 N N . MET A 1 180 ? -1.022 5.007 -4.431 1.00 92.06 180 MET A N 1
ATOM 1485 C CA . MET A 1 180 ? -0.730 4.214 -5.624 1.00 92.06 180 MET A CA 1
ATOM 1486 C C . MET A 1 180 ? -0.920 5.009 -6.919 1.00 92.06 180 MET A C 1
ATOM 1488 O O . MET A 1 180 ? -0.172 4.792 -7.868 1.00 92.06 180 MET A O 1
ATOM 1492 N N . MET A 1 181 ? -1.845 5.969 -6.968 1.00 90.75 181 MET A N 1
ATOM 1493 C CA . MET A 1 181 ? -1.920 6.916 -8.088 1.00 90.75 181 MET A CA 1
ATOM 1494 C C . MET A 1 181 ? -0.672 7.801 -8.169 1.00 90.75 181 MET A C 1
ATOM 1496 O O . MET A 1 181 ? -0.087 7.943 -9.239 1.00 90.75 181 MET A O 1
ATOM 1500 N N . ASN A 1 182 ? -0.217 8.349 -7.039 1.00 90.94 182 ASN A N 1
ATOM 1501 C CA . ASN A 1 182 ? 0.981 9.197 -7.015 1.00 90.94 182 ASN A CA 1
ATOM 1502 C C . ASN A 1 182 ? 2.231 8.420 -7.465 1.00 90.94 182 ASN A C 1
ATOM 1504 O O . ASN A 1 182 ? 3.073 8.941 -8.193 1.00 90.94 182 ASN A O 1
ATOM 1508 N N . LYS A 1 183 ? 2.340 7.142 -7.085 1.00 91.44 183 LYS A N 1
ATOM 1509 C CA . LYS A 1 183 ? 3.419 6.251 -7.544 1.00 91.44 183 LYS A CA 1
ATOM 1510 C C . LYS A 1 183 ? 3.357 5.964 -9.033 1.00 91.44 183 LYS A C 1
ATOM 1512 O O . LYS A 1 183 ? 4.392 5.940 -9.689 1.00 91.44 183 LYS A O 1
ATOM 1517 N N . MET A 1 184 ? 2.159 5.771 -9.578 1.00 90.88 184 MET A N 1
ATOM 1518 C CA . MET A 1 184 ? 1.983 5.598 -11.017 1.00 90.88 184 MET A CA 1
ATOM 1519 C C . MET A 1 184 ? 2.559 6.796 -11.785 1.00 90.88 184 MET A C 1
ATOM 1521 O O . MET A 1 184 ? 3.274 6.605 -12.769 1.00 90.88 184 MET A O 1
ATOM 1525 N N . GLU A 1 185 ? 2.306 8.021 -11.317 1.00 89.38 185 GLU A N 1
ATOM 1526 C CA . GLU A 1 185 ? 2.880 9.229 -11.913 1.00 89.38 185 GLU A CA 1
ATOM 1527 C C . GLU A 1 185 ? 4.413 9.254 -11.807 1.00 89.38 185 GLU A C 1
ATOM 1529 O O . GLU A 1 185 ? 5.088 9.586 -12.783 1.00 89.38 185 GLU A O 1
ATOM 1534 N N . GLN A 1 186 ? 4.975 8.852 -10.662 1.00 90.38 186 GLN A N 1
ATOM 1535 C CA . GLN A 1 186 ? 6.427 8.741 -10.481 1.00 90.38 186 GLN A CA 1
ATOM 1536 C C . GLN A 1 186 ? 7.050 7.757 -11.479 1.00 90.38 186 GLN A C 1
ATOM 1538 O O . GLN A 1 186 ? 8.008 8.113 -12.166 1.00 90.38 186 GLN A O 1
ATOM 1543 N N . TYR A 1 187 ? 6.482 6.556 -11.621 1.00 90.38 187 TYR A N 1
ATOM 1544 C CA . TYR A 1 187 ? 6.967 5.552 -12.573 1.00 90.38 187 TYR A CA 1
ATOM 1545 C C . TYR A 1 187 ? 6.835 6.028 -14.023 1.00 90.38 187 TYR A C 1
ATOM 1547 O O . TYR A 1 187 ? 7.767 5.883 -14.814 1.00 90.38 187 TYR A O 1
ATOM 1555 N N . HIS A 1 188 ? 5.716 6.667 -14.366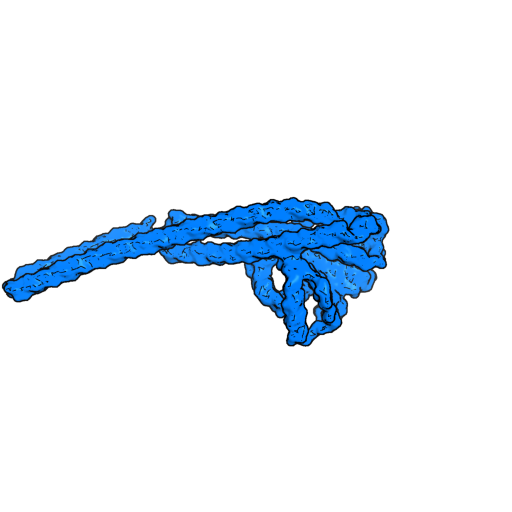 1.00 86.00 188 HIS A N 1
ATOM 1556 C CA . HIS A 1 188 ? 5.528 7.264 -15.683 1.00 86.00 188 HIS A CA 1
ATOM 1557 C C . HIS A 1 188 ? 6.567 8.361 -15.971 1.00 86.00 188 HIS A C 1
ATOM 1559 O O . HIS A 1 188 ? 7.188 8.360 -17.034 1.00 86.00 188 HIS A O 1
ATOM 1565 N N . ASN A 1 189 ? 6.817 9.275 -15.032 1.00 85.81 189 ASN A N 1
ATOM 1566 C CA . ASN A 1 189 ? 7.822 10.324 -15.206 1.00 85.81 189 ASN A CA 1
ATOM 1567 C C . ASN A 1 189 ? 9.249 9.758 -15.281 1.00 85.81 189 ASN A C 1
ATOM 1569 O O . ASN A 1 189 ? 10.033 10.246 -16.094 1.00 85.81 189 ASN A O 1
ATOM 1573 N N . GLY A 1 190 ? 9.552 8.684 -14.544 1.00 79.69 190 GLY A N 1
ATOM 1574 C CA . GLY A 1 190 ? 10.811 7.946 -14.679 1.00 79.69 190 GLY A CA 1
ATOM 1575 C C . GLY A 1 190 ? 11.049 7.438 -16.105 1.00 79.69 190 GLY A C 1
ATOM 1576 O O . GLY A 1 190 ? 12.163 7.519 -16.617 1.00 79.69 190 GLY A O 1
ATOM 1577 N N . THR A 1 191 ? 9.997 7.017 -16.817 1.00 80.75 191 THR A N 1
ATOM 1578 C CA . THR A 1 191 ? 10.153 6.604 -18.225 1.00 80.75 191 THR A CA 1
ATOM 1579 C C . THR A 1 191 ? 10.434 7.743 -19.190 1.00 80.75 191 THR A C 1
ATOM 1581 O O . THR A 1 191 ? 11.122 7.523 -20.182 1.00 80.75 191 THR A O 1
ATOM 1584 N N . LYS A 1 192 ? 9.963 8.966 -18.917 1.00 80.69 192 LYS A N 1
ATOM 1585 C CA . LYS A 1 192 ? 10.266 10.123 -19.777 1.00 80.69 192 LYS A CA 1
ATOM 1586 C C . LYS A 1 192 ? 11.759 10.425 -19.793 1.00 80.69 192 LYS A C 1
ATOM 1588 O O . LYS A 1 192 ? 12.302 10.787 -20.832 1.00 80.69 192 LYS A O 1
ATOM 1593 N N . GLU A 1 193 ? 12.420 10.261 -18.650 1.00 77.00 193 GLU A N 1
ATOM 1594 C CA . GLU A 1 193 ? 13.867 10.424 -18.555 1.00 77.00 193 GLU A CA 1
ATOM 1595 C C . GLU A 1 193 ? 14.601 9.369 -19.389 1.00 77.00 193 GLU A C 1
ATOM 1597 O O . GLU A 1 193 ? 15.504 9.720 -20.148 1.00 77.00 193 GLU A O 1
ATOM 1602 N N . VAL A 1 194 ? 14.158 8.108 -19.321 1.00 78.81 194 VAL A N 1
ATOM 1603 C CA . VAL A 1 194 ? 14.695 7.014 -20.146 1.00 78.81 194 VAL A CA 1
ATOM 1604 C C . VAL A 1 194 ? 14.509 7.315 -21.634 1.00 78.81 194 VAL A C 1
ATOM 1606 O O . VAL A 1 194 ? 15.488 7.290 -22.374 1.00 78.81 194 VAL A O 1
ATOM 1609 N N . ILE A 1 195 ? 13.296 7.674 -22.069 1.00 76.81 195 ILE A N 1
ATOM 1610 C CA . ILE A 1 195 ? 12.996 8.010 -23.473 1.00 76.81 195 ILE A CA 1
ATOM 1611 C C . ILE A 1 195 ? 13.909 9.137 -23.970 1.00 76.81 195 ILE A C 1
ATOM 1613 O O . ILE A 1 195 ? 14.507 9.016 -25.036 1.00 76.81 195 ILE A O 1
ATOM 1617 N N . ARG A 1 196 ? 14.097 10.194 -23.171 1.00 79.81 196 ARG A N 1
ATOM 1618 C CA . ARG A 1 196 ? 14.992 11.305 -23.520 1.00 79.81 196 ARG A CA 1
ATOM 1619 C C . ARG A 1 196 ? 16.432 10.835 -23.749 1.00 79.81 196 ARG A C 1
ATOM 1621 O O . ARG A 1 196 ? 17.079 11.302 -24.680 1.00 79.81 196 ARG A O 1
ATOM 1628 N N . VAL A 1 197 ? 16.947 9.922 -22.922 1.00 78.81 197 VAL A N 1
ATOM 1629 C CA . VAL A 1 197 ? 18.293 9.358 -23.130 1.00 78.81 197 VAL A CA 1
ATOM 1630 C C . VAL A 1 197 ? 18.345 8.558 -24.434 1.00 78.81 197 VAL A C 1
ATOM 1632 O O . VAL A 1 197 ? 19.302 8.691 -25.187 1.00 78.81 197 VAL A O 1
ATOM 1635 N N . LEU A 1 198 ? 17.313 7.777 -24.756 1.00 70.19 198 LEU A N 1
ATOM 1636 C CA . LEU A 1 198 ? 17.286 6.994 -25.999 1.00 70.19 198 LEU A CA 1
ATOM 1637 C C . LEU A 1 198 ? 17.262 7.857 -27.263 1.00 70.19 198 LEU A C 1
ATOM 1639 O O . LEU A 1 198 ? 17.883 7.482 -28.260 1.00 70.19 198 LEU A O 1
ATOM 1643 N N . GLU A 1 199 ? 16.532 8.973 -27.230 1.00 71.25 199 GLU A N 1
ATOM 1644 C CA . GLU A 1 199 ? 16.361 9.867 -28.379 1.00 71.25 199 GLU A CA 1
ATOM 1645 C C . GLU A 1 199 ? 17.639 10.643 -28.711 1.00 71.25 199 GLU A C 1
ATOM 1647 O O . GLU A 1 199 ? 17.984 10.771 -29.887 1.00 71.25 199 GLU A O 1
ATOM 1652 N N . TYR A 1 200 ? 18.350 11.140 -27.694 1.00 71.75 200 TYR A N 1
ATOM 1653 C CA . TYR A 1 200 ? 19.407 12.138 -27.891 1.00 71.75 200 TYR A CA 1
ATOM 1654 C C . TYR A 1 200 ? 20.822 11.656 -27.565 1.00 71.75 200 TYR A C 1
ATOM 1656 O O . TYR A 1 200 ? 21.773 12.338 -27.937 1.00 71.75 200 TYR A O 1
ATOM 1664 N N . GLU A 1 201 ? 20.997 10.513 -26.895 1.00 70.88 201 GLU A N 1
ATOM 1665 C CA . GLU A 1 201 ? 22.320 10.085 -26.439 1.00 70.88 201 GLU A CA 1
ATOM 1666 C C . GLU A 1 201 ? 22.978 9.091 -27.419 1.00 70.88 201 GLU A C 1
ATOM 1668 O O . GLU A 1 201 ? 22.432 8.007 -27.666 1.00 70.88 201 GLU A O 1
ATOM 1673 N N . PRO A 1 202 ? 24.163 9.410 -27.976 1.00 64.62 202 PRO A N 1
ATOM 1674 C CA . PRO A 1 202 ? 24.932 8.477 -28.801 1.00 64.62 202 PRO A CA 1
ATOM 1675 C C . PRO A 1 202 ? 25.765 7.490 -27.961 1.00 64.62 202 PRO A C 1
ATOM 1677 O O . PRO A 1 202 ? 26.231 6.468 -28.470 1.00 64.62 202 PRO A O 1
ATOM 1680 N N . ASN A 1 203 ? 25.959 7.759 -26.665 1.00 72.00 203 ASN A N 1
ATOM 1681 C CA . ASN A 1 203 ? 26.837 6.976 -25.803 1.00 72.00 203 ASN A CA 1
ATOM 1682 C C . ASN A 1 203 ? 26.197 5.666 -25.304 1.00 72.00 203 ASN A C 1
ATOM 1684 O O . ASN A 1 203 ? 25.316 5.662 -24.440 1.00 72.00 203 ASN A O 1
ATOM 1688 N N . ASN A 1 204 ? 26.755 4.534 -25.742 1.00 72.31 204 ASN A N 1
ATOM 1689 C CA . ASN A 1 204 ? 26.349 3.186 -25.325 1.00 72.31 204 ASN A CA 1
ATOM 1690 C C . ASN A 1 204 ? 26.286 2.970 -23.806 1.00 72.31 204 ASN A C 1
ATOM 1692 O O . ASN A 1 204 ? 25.422 2.242 -23.323 1.00 72.31 204 ASN A O 1
ATOM 1696 N N . LYS A 1 205 ? 27.179 3.591 -23.027 1.00 77.25 205 LYS A N 1
ATOM 1697 C CA . LYS A 1 205 ? 27.178 3.434 -21.565 1.00 77.25 205 LYS A CA 1
ATOM 1698 C C . LYS A 1 205 ? 25.945 4.079 -20.933 1.00 77.25 205 LYS A C 1
ATOM 1700 O O . LYS A 1 205 ? 25.372 3.517 -20.004 1.00 77.25 205 LYS A O 1
ATOM 1705 N N . LEU A 1 206 ? 25.539 5.244 -21.432 1.00 77.69 206 LEU A N 1
ATOM 1706 C CA . LEU A 1 206 ? 24.371 5.964 -20.928 1.00 77.69 206 LEU A CA 1
ATOM 1707 C C . LEU A 1 206 ? 23.068 5.281 -21.354 1.00 77.69 206 LEU A C 1
ATOM 1709 O O . LEU A 1 206 ? 22.169 5.153 -20.529 1.00 77.69 206 LEU A O 1
ATOM 1713 N N . ILE A 1 207 ? 23.013 4.739 -22.575 1.00 77.19 207 ILE A N 1
ATOM 1714 C CA . ILE A 1 207 ? 21.894 3.905 -23.040 1.00 77.19 207 ILE A CA 1
ATOM 1715 C C . ILE A 1 207 ? 21.754 2.646 -22.163 1.00 77.19 207 ILE A C 1
ATOM 1717 O O . ILE A 1 207 ? 20.660 2.350 -21.689 1.00 77.19 207 ILE A O 1
ATOM 1721 N N . ASN A 1 208 ? 22.854 1.941 -21.873 1.00 79.31 208 ASN A N 1
ATOM 1722 C CA . ASN A 1 20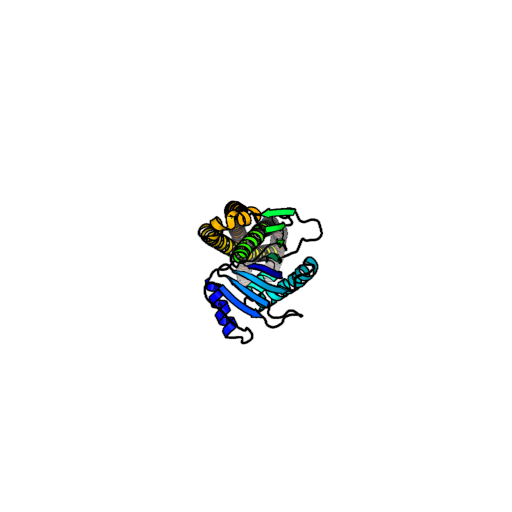8 ? 22.827 0.753 -21.009 1.00 79.31 208 ASN A CA 1
ATOM 1723 C C . ASN A 1 208 ? 22.398 1.080 -19.569 1.00 79.31 208 ASN A C 1
ATOM 1725 O O . ASN A 1 208 ? 21.650 0.320 -18.961 1.00 79.31 208 ASN A O 1
ATOM 1729 N N . ASN A 1 209 ? 22.829 2.219 -19.020 1.00 83.56 209 ASN A N 1
ATOM 1730 C CA . ASN A 1 209 ? 22.368 2.667 -17.704 1.00 83.56 209 ASN A CA 1
ATOM 1731 C C . ASN A 1 209 ? 20.869 3.007 -17.708 1.00 83.56 209 ASN A C 1
ATOM 1733 O O . ASN A 1 209 ? 20.166 2.675 -16.757 1.00 83.56 209 ASN A O 1
ATOM 1737 N N . ALA A 1 210 ? 20.367 3.641 -18.772 1.00 80.12 210 ALA A N 1
ATOM 1738 C CA . ALA A 1 210 ? 18.945 3.938 -18.918 1.00 80.12 210 ALA A CA 1
ATOM 1739 C C . ALA A 1 210 ? 18.099 2.657 -19.021 1.00 80.12 210 ALA A C 1
ATOM 1741 O O . ALA A 1 210 ? 17.032 2.592 -18.415 1.00 80.12 210 ALA A O 1
ATOM 1742 N N . TYR A 1 211 ? 18.604 1.625 -19.706 1.00 82.75 211 TYR A N 1
ATOM 1743 C CA . TYR A 1 211 ? 17.991 0.293 -19.741 1.00 82.75 211 TYR A CA 1
ATOM 1744 C C . TYR A 1 211 ? 17.897 -0.335 -18.341 1.00 82.75 211 TYR A C 1
ATOM 1746 O O . TYR A 1 211 ? 16.811 -0.713 -17.911 1.00 82.75 211 TYR A O 1
ATOM 1754 N N . LEU A 1 212 ? 18.998 -0.349 -17.577 1.00 84.81 212 LEU A N 1
ATOM 1755 C CA . LEU A 1 212 ? 18.996 -0.864 -16.198 1.00 84.81 212 LEU A CA 1
ATOM 1756 C C . LEU A 1 212 ? 18.024 -0.097 -15.286 1.00 84.81 212 LEU A C 1
ATOM 1758 O O . LEU A 1 212 ? 17.347 -0.696 -14.451 1.00 84.81 212 LEU A O 1
ATOM 1762 N N . ASN A 1 213 ? 17.932 1.225 -15.447 1.00 84.31 213 ASN A N 1
ATOM 1763 C CA . ASN A 1 213 ? 16.982 2.043 -14.694 1.00 84.31 213 ASN A CA 1
ATOM 1764 C C . ASN A 1 213 ? 15.528 1.719 -15.067 1.00 84.31 213 ASN A C 1
ATOM 1766 O O . ASN A 1 213 ? 14.673 1.659 -14.183 1.00 84.31 213 ASN A O 1
ATOM 1770 N N . LEU A 1 214 ? 15.239 1.482 -16.351 1.00 87.19 214 LEU A N 1
ATOM 1771 C CA . LEU A 1 214 ? 13.909 1.065 -16.791 1.00 87.19 214 LEU A CA 1
ATOM 1772 C C . LEU A 1 214 ? 13.527 -0.302 -16.216 1.00 87.19 214 LEU A C 1
ATOM 1774 O O . LEU A 1 214 ? 12.397 -0.461 -15.761 1.00 87.19 214 LEU A O 1
ATOM 1778 N N . ASP A 1 215 ? 14.459 -1.256 -16.182 1.00 87.69 215 ASP A N 1
ATOM 1779 C CA . ASP A 1 215 ? 14.242 -2.576 -15.580 1.00 87.69 215 ASP A CA 1
ATOM 1780 C C . ASP A 1 215 ? 13.842 -2.472 -14.102 1.00 87.69 215 ASP A C 1
ATOM 1782 O O . ASP A 1 215 ? 12.905 -3.144 -13.656 1.00 87.69 215 ASP A O 1
ATOM 1786 N N . LEU A 1 216 ? 14.500 -1.587 -13.345 1.00 87.19 216 LEU A N 1
ATOM 1787 C CA . LEU A 1 216 ? 14.137 -1.308 -11.953 1.00 87.19 216 LEU A CA 1
ATOM 1788 C C . LEU A 1 216 ? 12.729 -0.704 -11.848 1.00 87.19 216 LEU A C 1
ATOM 1790 O O . LEU A 1 216 ? 11.901 -1.222 -11.101 1.00 87.19 216 LEU A O 1
ATOM 1794 N N . VAL A 1 217 ? 12.417 0.322 -12.650 1.00 88.88 217 VAL A N 1
ATOM 1795 C CA . VAL A 1 217 ? 11.077 0.943 -12.679 1.00 88.88 217 VAL A CA 1
ATOM 1796 C C . VAL A 1 217 ? 9.997 -0.084 -13.026 1.00 88.88 217 VAL A C 1
ATOM 1798 O O . VAL A 1 217 ? 8.949 -0.120 -12.382 1.00 88.88 217 VAL A O 1
ATOM 1801 N N . LYS A 1 218 ? 10.244 -0.953 -14.012 1.00 91.12 218 LYS A N 1
ATOM 1802 C CA . LYS A 1 218 ? 9.330 -2.032 -14.407 1.00 91.12 218 LYS A CA 1
ATOM 1803 C C . LYS A 1 218 ? 9.088 -3.014 -13.276 1.00 91.12 218 LYS A C 1
ATOM 1805 O O . LYS A 1 218 ? 7.938 -3.377 -13.021 1.00 91.12 218 LYS A O 1
ATOM 1810 N N . LYS A 1 219 ? 10.153 -3.442 -12.600 1.00 90.38 219 LYS A N 1
ATOM 1811 C CA . LYS A 1 219 ? 10.057 -4.362 -11.469 1.00 90.38 219 LYS A CA 1
ATOM 1812 C C . LYS A 1 219 ? 9.224 -3.753 -10.341 1.00 90.38 219 LYS A C 1
ATOM 1814 O O . LYS A 1 219 ? 8.266 -4.382 -9.893 1.00 90.38 219 LYS A O 1
ATOM 1819 N N . ASP A 1 220 ? 9.518 -2.519 -9.947 1.00 90.56 220 ASP A N 1
ATOM 1820 C CA . ASP A 1 220 ? 8.815 -1.837 -8.856 1.00 90.56 220 ASP A CA 1
ATOM 1821 C C . ASP A 1 220 ? 7.344 -1.555 -9.206 1.00 90.56 220 ASP A C 1
ATOM 1823 O O . ASP A 1 220 ? 6.446 -1.717 -8.370 1.00 90.56 220 ASP A O 1
ATOM 1827 N N . ALA A 1 221 ? 7.069 -1.203 -10.466 1.00 91.62 221 ALA A N 1
ATOM 1828 C CA . ALA A 1 221 ? 5.714 -1.036 -10.979 1.00 91.62 221 ALA A CA 1
ATOM 1829 C C . ALA A 1 221 ? 4.937 -2.363 -10.983 1.00 91.62 221 ALA A C 1
ATOM 1831 O O . ALA A 1 221 ? 3.772 -2.393 -10.582 1.00 91.62 221 ALA A O 1
ATOM 1832 N N . ALA A 1 222 ? 5.565 -3.476 -11.374 1.00 90.38 222 ALA A N 1
ATOM 1833 C CA . ALA A 1 222 ? 4.947 -4.802 -11.342 1.00 90.38 222 ALA A CA 1
ATOM 1834 C C . ALA A 1 222 ? 4.662 -5.278 -9.904 1.00 90.38 222 ALA A C 1
ATOM 1836 O O . ALA A 1 222 ? 3.603 -5.860 -9.629 1.00 90.38 222 ALA A O 1
ATOM 1837 N N . GLU A 1 223 ? 5.569 -4.997 -8.966 1.00 89.88 223 GLU A N 1
ATOM 1838 C CA . GLU A 1 223 ? 5.363 -5.265 -7.541 1.00 89.88 223 GLU A CA 1
ATOM 1839 C C . GLU A 1 223 ? 4.200 -4.433 -6.980 1.00 89.88 223 GLU A C 1
ATOM 1841 O O . GLU A 1 223 ? 3.295 -4.986 -6.343 1.00 89.88 223 GLU A O 1
ATOM 1846 N N . SER A 1 224 ? 4.163 -3.132 -7.282 1.00 92.06 224 SER A N 1
ATOM 1847 C CA . SER A 1 224 ? 3.068 -2.229 -6.900 1.00 92.06 224 SER A CA 1
ATOM 1848 C C . SER A 1 224 ? 1.732 -2.694 -7.477 1.00 92.06 224 SER A C 1
ATOM 1850 O O . SER A 1 224 ? 0.734 -2.787 -6.758 1.00 92.06 224 SER A O 1
ATOM 1852 N N . TRP A 1 225 ? 1.719 -3.098 -8.748 1.00 92.62 225 TRP A N 1
ATOM 1853 C CA . TRP A 1 225 ? 0.524 -3.603 -9.417 1.00 92.62 225 TRP A CA 1
ATOM 1854 C C . TRP A 1 225 ? -0.012 -4.884 -8.777 1.00 92.62 225 TRP A C 1
ATOM 1856 O O . TRP A 1 225 ? -1.214 -5.025 -8.543 1.00 92.62 225 TRP A O 1
ATOM 1866 N N . THR A 1 226 ? 0.882 -5.796 -8.397 1.00 90.94 226 THR A N 1
ATOM 1867 C CA . THR A 1 226 ? 0.510 -7.004 -7.648 1.00 90.94 226 THR A CA 1
ATOM 1868 C C . THR A 1 226 ? -0.159 -6.648 -6.318 1.00 90.94 226 THR A C 1
ATOM 1870 O O . THR A 1 226 ? -1.136 -7.286 -5.918 1.00 90.94 226 THR A O 1
ATOM 1873 N N . LYS A 1 227 ? 0.325 -5.606 -5.631 1.00 91.00 227 LYS A N 1
ATOM 1874 C CA . LYS A 1 227 ? -0.251 -5.136 -4.363 1.00 91.00 227 LYS A CA 1
ATOM 1875 C C . LYS A 1 227 ? -1.600 -4.461 -4.541 1.00 91.00 227 LYS A C 1
ATOM 1877 O O . LYS A 1 227 ? -2.480 -4.666 -3.709 1.00 91.00 227 LYS A O 1
ATOM 1882 N N . ILE A 1 228 ? -1.791 -3.731 -5.633 1.00 92.50 228 ILE A N 1
ATOM 1883 C CA . ILE A 1 228 ? -3.085 -3.146 -5.987 1.00 92.50 228 ILE A CA 1
ATOM 1884 C C . ILE A 1 228 ? -4.113 -4.243 -6.243 1.00 92.50 228 ILE A C 1
ATOM 1886 O O . ILE A 1 228 ? -5.179 -4.196 -5.640 1.00 92.50 228 ILE A O 1
ATOM 1890 N N . LYS A 1 229 ? -3.778 -5.276 -7.029 1.00 92.50 229 LYS A N 1
ATOM 1891 C CA . LYS A 1 229 ? -4.667 -6.433 -7.241 1.00 92.50 229 LYS A CA 1
ATOM 1892 C C . LYS A 1 229 ? -5.064 -7.103 -5.926 1.00 92.50 229 LYS A C 1
ATOM 1894 O O . LYS A 1 229 ? -6.245 -7.296 -5.670 1.00 92.50 229 LYS A O 1
ATOM 1899 N N . GLN A 1 230 ? -4.091 -7.361 -5.047 1.00 91.75 230 GLN A N 1
ATOM 1900 C CA . GLN A 1 230 ? -4.368 -7.889 -3.704 1.00 91.75 230 GLN A CA 1
ATOM 1901 C C . GLN A 1 230 ? -5.289 -6.959 -2.898 1.00 91.75 230 GLN A C 1
ATOM 1903 O O . GLN A 1 230 ? -6.144 -7.436 -2.156 1.00 91.75 230 GLN A O 1
ATOM 1908 N N . GLY A 1 231 ? -5.127 -5.641 -3.042 1.00 92.69 231 GLY A N 1
ATOM 1909 C CA . GLY A 1 231 ? -5.964 -4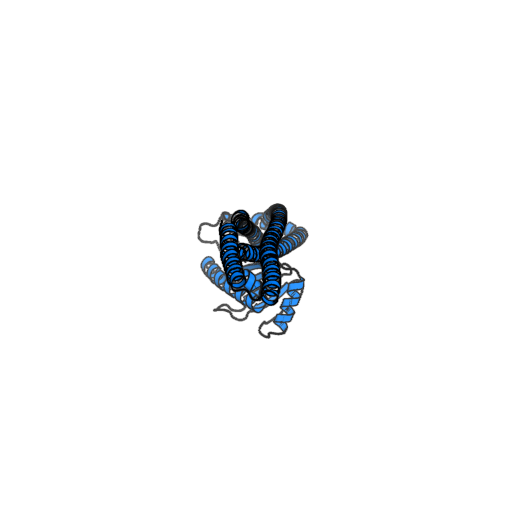.638 -2.389 1.00 92.69 231 GLY A CA 1
ATOM 1910 C C . GLY A 1 231 ? -7.402 -4.637 -2.900 1.00 92.69 231 GLY A C 1
ATOM 1911 O O . GLY A 1 231 ? -8.327 -4.591 -2.091 1.00 92.69 231 GLY A O 1
ATOM 1912 N N . ILE A 1 232 ? -7.582 -4.753 -4.216 1.00 93.69 232 ILE A N 1
ATOM 1913 C CA . ILE A 1 232 ? -8.884 -4.882 -4.880 1.00 93.69 232 ILE A CA 1
ATOM 1914 C C . ILE A 1 232 ? -9.588 -6.161 -4.421 1.00 93.69 232 ILE A C 1
ATOM 1916 O O . ILE A 1 232 ? -10.726 -6.100 -3.963 1.00 93.69 232 ILE A O 1
ATOM 1920 N N . ASP A 1 233 ? -8.892 -7.298 -4.430 1.00 92.19 233 ASP A N 1
ATOM 1921 C CA . ASP A 1 233 ? -9.473 -8.565 -3.980 1.00 92.19 233 ASP A CA 1
ATOM 1922 C C . ASP A 1 233 ? -9.909 -8.498 -2.503 1.00 92.19 233 ASP A C 1
ATOM 1924 O O . ASP A 1 233 ? -10.948 -9.041 -2.121 1.00 92.19 233 ASP A O 1
ATOM 1928 N N . SER A 1 234 ? -9.112 -7.844 -1.649 1.00 92.19 234 SER A N 1
ATOM 1929 C CA . SER A 1 234 ? -9.451 -7.611 -0.239 1.00 92.19 234 SER A CA 1
ATOM 1930 C C . SER A 1 234 ? -10.658 -6.687 -0.071 1.00 92.19 234 SER A C 1
ATOM 1932 O O . SER A 1 234 ? -11.499 -6.940 0.794 1.00 92.19 234 SER A O 1
ATOM 1934 N N . LEU A 1 235 ? -10.767 -5.639 -0.892 1.00 93.25 235 LEU A N 1
ATOM 1935 C CA . LEU A 1 235 ? -11.920 -4.742 -0.911 1.00 93.25 235 LEU A CA 1
ATOM 1936 C C . LEU A 1 235 ? -13.197 -5.506 -1.271 1.00 93.25 235 LEU A C 1
ATOM 1938 O O . LEU A 1 235 ? -14.162 -5.444 -0.513 1.00 93.25 235 LEU A O 1
ATOM 1942 N N . ASP A 1 236 ? -13.168 -6.296 -2.343 1.00 92.38 236 ASP A N 1
ATOM 1943 C CA . ASP A 1 236 ? -14.326 -7.054 -2.828 1.00 92.38 236 ASP A CA 1
ATOM 1944 C C . ASP A 1 236 ? -14.798 -8.089 -1.803 1.00 92.38 236 ASP A C 1
ATOM 1946 O O . ASP A 1 236 ? -15.997 -8.230 -1.529 1.00 92.38 236 ASP A O 1
ATOM 1950 N N . ARG A 1 237 ? -13.854 -8.790 -1.160 1.00 89.94 237 ARG A N 1
ATOM 1951 C CA . ARG A 1 237 ? -14.177 -9.707 -0.059 1.00 89.94 237 ARG A CA 1
ATOM 1952 C C . ARG A 1 237 ? -14.807 -8.969 1.118 1.00 89.94 237 ARG A C 1
ATOM 1954 O O . ARG A 1 237 ? -15.850 -9.407 1.611 1.00 89.94 237 ARG A O 1
ATOM 1961 N N . LYS A 1 238 ? -14.211 -7.862 1.572 1.00 90.50 238 LYS A N 1
ATOM 1962 C CA . LYS A 1 238 ? -14.736 -7.103 2.716 1.00 90.50 238 LYS A CA 1
ATOM 1963 C C . LYS A 1 238 ? -16.085 -6.472 2.425 1.00 90.50 238 LYS A C 1
ATOM 1965 O O . LYS A 1 238 ? -16.937 -6.510 3.306 1.00 90.50 238 LYS A O 1
ATOM 1970 N N . GLU A 1 239 ? -16.314 -5.962 1.221 1.00 91.31 239 GLU A N 1
ATOM 1971 C CA . GLU A 1 239 ? -17.609 -5.422 0.808 1.00 91.31 239 GLU A CA 1
ATOM 1972 C C . GLU A 1 239 ? -18.691 -6.513 0.813 1.00 91.31 239 GLU A C 1
ATOM 1974 O O . GLU A 1 239 ? -19.782 -6.310 1.355 1.00 91.31 239 GLU A O 1
ATOM 1979 N N . LYS A 1 240 ? -18.381 -7.709 0.293 1.00 89.75 240 LYS A N 1
ATOM 1980 C CA . LYS A 1 240 ? -19.297 -8.860 0.305 1.00 89.75 240 LYS A CA 1
ATOM 1981 C C . LYS A 1 240 ? -19.635 -9.317 1.727 1.00 89.75 240 LYS A C 1
ATOM 1983 O O . LYS A 1 240 ? -20.801 -9.571 2.048 1.00 89.75 240 LYS A O 1
ATOM 1988 N N . ILE A 1 241 ? -18.632 -9.414 2.600 1.00 88.06 241 ILE A N 1
ATOM 1989 C CA . ILE A 1 241 ? -18.831 -9.782 4.010 1.00 88.06 241 ILE A CA 1
ATOM 1990 C C . ILE A 1 241 ? -19.620 -8.684 4.734 1.00 88.06 241 ILE A C 1
ATOM 1992 O O . ILE A 1 241 ? -20.578 -8.974 5.448 1.00 88.06 241 ILE A O 1
ATOM 1996 N N . PHE A 1 242 ? -19.273 -7.415 4.522 1.00 88.38 242 PHE A N 1
ATOM 1997 C CA . PHE A 1 242 ? -19.993 -6.277 5.084 1.00 88.38 242 PHE A CA 1
ATOM 1998 C C . PHE A 1 242 ? -21.471 -6.309 4.685 1.00 88.38 242 PHE A C 1
ATOM 2000 O O . PHE A 1 242 ? -22.334 -6.275 5.558 1.00 88.38 242 PHE A O 1
ATOM 2007 N N . SER A 1 243 ? -21.768 -6.484 3.398 1.00 85.12 243 SER A N 1
ATOM 2008 C CA . SER A 1 243 ? -23.135 -6.497 2.865 1.00 85.12 243 SER A CA 1
ATOM 2009 C C . SER A 1 243 ? -23.981 -7.677 3.356 1.00 85.12 243 SER A C 1
ATOM 2011 O O . SER A 1 243 ? -25.199 -7.559 3.454 1.00 85.12 243 SER A O 1
ATOM 2013 N N . SER A 1 244 ? -23.354 -8.805 3.700 1.00 82.62 244 SER A N 1
ATOM 2014 C CA . SER A 1 244 ? -24.040 -9.998 4.224 1.00 82.62 244 SER A CA 1
ATOM 2015 C C . SER A 1 244 ? -24.199 -10.008 5.752 1.00 82.62 244 SER A C 1
ATOM 2017 O O . SER A 1 244 ? -24.936 -10.833 6.298 1.00 82.62 244 SER A O 1
ATOM 2019 N N . ASN A 1 245 ? -23.550 -9.088 6.472 1.00 81.31 245 ASN A N 1
ATOM 2020 C CA . ASN A 1 245 ? -23.570 -9.068 7.930 1.00 81.31 245 ASN A CA 1
ATOM 2021 C C . ASN A 1 245 ? -24.874 -8.511 8.511 1.00 81.31 245 ASN A C 1
ATOM 2023 O O . ASN A 1 245 ? -25.275 -7.387 8.216 1.00 81.31 245 ASN A O 1
ATOM 2027 N N . ARG A 1 246 ? -25.464 -9.226 9.481 1.00 69.31 246 ARG A N 1
ATOM 2028 C CA . ARG A 1 246 ? -26.695 -8.815 10.196 1.00 69.31 246 ARG A CA 1
ATOM 2029 C C . ARG A 1 246 ? -26.596 -7.470 10.934 1.00 69.31 246 ARG A C 1
ATOM 2031 O O . ARG A 1 246 ? -27.624 -6.863 11.237 1.00 69.31 246 ARG A O 1
ATOM 2038 N N . PHE A 1 247 ? -25.396 -6.983 11.262 1.00 71.69 247 PHE A N 1
ATOM 2039 C CA . PHE A 1 247 ? -25.264 -5.677 11.920 1.00 71.69 247 PHE A CA 1
ATOM 2040 C C . PHE A 1 247 ? -25.542 -4.499 10.976 1.00 71.69 247 PHE A C 1
ATOM 2042 O O . PHE A 1 247 ? -25.887 -3.420 11.451 1.00 71.69 247 PHE A O 1
ATOM 2049 N N . THR A 1 248 ? -25.469 -4.690 9.654 1.00 68.94 248 THR A N 1
ATOM 2050 C CA . THR A 1 248 ? -25.810 -3.630 8.689 1.00 68.94 248 THR A CA 1
ATOM 2051 C 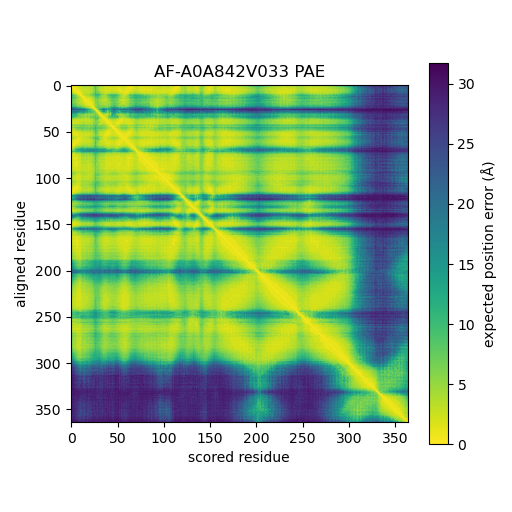C . THR A 1 248 ? -27.273 -3.200 8.793 1.00 68.94 248 THR A C 1
ATOM 2053 O O . THR A 1 248 ? -27.569 -2.011 8.685 1.00 68.94 248 THR A O 1
ATOM 2056 N N . SER A 1 249 ? -28.180 -4.135 9.096 1.00 69.06 249 SER A N 1
ATOM 2057 C CA . SER A 1 249 ? -29.597 -3.844 9.335 1.00 69.06 249 SER A CA 1
ATOM 2058 C C . SER A 1 249 ? -29.872 -3.397 10.775 1.00 69.06 249 SER A C 1
ATOM 2060 O O . SER A 1 249 ? -30.577 -2.414 10.991 1.00 69.06 249 SER A O 1
ATOM 2062 N N . THR A 1 250 ? -29.283 -4.063 11.773 1.00 65.38 250 THR A N 1
ATOM 2063 C CA . THR A 1 250 ? -29.565 -3.796 13.202 1.00 65.38 250 THR A CA 1
ATOM 2064 C C . THR A 1 250 ? -28.851 -2.570 13.787 1.00 65.38 250 THR A C 1
ATOM 2066 O O . THR A 1 250 ? -29.296 -2.028 14.799 1.00 65.38 250 THR A O 1
ATOM 2069 N N . MET A 1 251 ? -27.769 -2.095 13.163 1.00 71.75 251 MET A N 1
ATOM 2070 C CA . MET A 1 251 ? -27.015 -0.893 13.557 1.00 71.75 251 MET A CA 1
ATOM 2071 C C . MET A 1 251 ? -26.954 0.142 12.426 1.00 71.75 251 MET A C 1
ATOM 2073 O O . MET A 1 251 ? -25.988 0.903 12.321 1.00 71.75 251 MET A O 1
ATOM 2077 N N . SER A 1 252 ? -27.998 0.190 11.595 1.00 75.06 252 SER A N 1
ATOM 2078 C CA . SER A 1 252 ? -28.072 1.027 10.392 1.00 75.06 252 SER A CA 1
ATOM 2079 C C . SER A 1 252 ? -27.750 2.502 10.652 1.00 75.06 252 SER A C 1
ATOM 2081 O O . SER A 1 252 ? -27.039 3.122 9.865 1.00 75.06 252 SER A O 1
ATOM 2083 N N . SER A 1 253 ? -28.181 3.059 11.790 1.00 79.12 253 SER A N 1
ATOM 2084 C CA . SER A 1 253 ? -27.888 4.449 12.154 1.00 79.12 253 SER A CA 1
ATOM 2085 C C . SER A 1 253 ? -26.399 4.700 12.398 1.00 79.12 253 SER A C 1
ATOM 2087 O O . SER A 1 253 ? -25.902 5.753 12.012 1.00 79.12 253 SER A O 1
ATOM 2089 N N . LEU A 1 254 ? -25.686 3.756 13.030 1.00 80.62 254 LEU A N 1
ATOM 2090 C CA . LEU A 1 254 ? -24.243 3.864 13.274 1.00 80.62 254 LEU A CA 1
ATOM 2091 C C . LEU A 1 254 ? -23.463 3.672 11.976 1.00 80.62 254 LEU A C 1
ATOM 2093 O O . LEU A 1 254 ? -22.564 4.455 11.696 1.00 80.62 254 LEU A O 1
ATOM 2097 N N . VAL A 1 255 ? -23.840 2.674 11.174 1.00 82.31 255 VAL A N 1
ATOM 2098 C CA . VAL A 1 255 ? -23.226 2.416 9.866 1.00 82.31 255 VAL A CA 1
ATOM 2099 C C . VAL A 1 255 ? -23.353 3.637 8.954 1.00 82.31 255 VAL A C 1
ATOM 2101 O O . VAL A 1 255 ? -22.352 4.086 8.403 1.00 82.31 255 VAL A O 1
ATOM 2104 N N . LYS A 1 256 ? -24.558 4.216 8.868 1.00 82.62 256 LYS A N 1
ATOM 2105 C CA . LYS A 1 256 ? -24.826 5.452 8.122 1.00 82.62 256 LYS A CA 1
ATOM 2106 C C . LYS A 1 256 ? -24.078 6.648 8.713 1.00 82.62 256 LYS A C 1
ATOM 2108 O O . LYS A 1 256 ? -23.503 7.440 7.982 1.00 82.62 256 LYS A O 1
ATOM 2113 N N . GLY A 1 257 ? -24.063 6.782 10.040 1.00 78.69 257 GLY A N 1
ATOM 2114 C CA . GLY A 1 257 ? -23.359 7.873 10.717 1.00 78.69 257 GLY A CA 1
ATOM 2115 C C . GLY A 1 257 ? -21.845 7.851 10.493 1.00 78.69 257 GLY A C 1
ATOM 2116 O O . GLY A 1 257 ? -21.227 8.909 10.425 1.00 78.69 257 GLY A O 1
ATOM 2117 N N . LEU A 1 258 ? -21.258 6.659 10.367 1.00 83.56 258 LEU A N 1
ATOM 2118 C CA . LEU A 1 258 ? -19.841 6.459 10.060 1.00 83.56 258 LEU A CA 1
ATOM 2119 C C . LEU A 1 258 ? -19.532 6.512 8.556 1.00 83.56 258 LEU A C 1
ATOM 2121 O O . LEU A 1 258 ? -18.361 6.525 8.196 1.00 83.56 258 LEU A O 1
ATOM 2125 N N . GLY A 1 259 ? -20.547 6.527 7.688 1.00 85.12 259 GLY A N 1
ATOM 2126 C CA . GLY A 1 259 ? -20.366 6.584 6.237 1.00 85.12 259 GLY A CA 1
ATOM 2127 C C . GLY A 1 259 ? -19.721 5.335 5.628 1.00 85.12 259 GLY A C 1
ATOM 2128 O O . GLY A 1 259 ? -19.152 5.411 4.547 1.00 85.12 259 GLY A O 1
ATOM 2129 N N . VAL A 1 260 ? -19.744 4.184 6.315 1.00 87.75 260 VAL A N 1
ATOM 2130 C CA . VAL A 1 260 ? -18.992 2.988 5.875 1.00 87.75 260 VAL A CA 1
ATOM 2131 C C . VAL A 1 260 ? -19.517 2.460 4.538 1.00 87.75 260 VAL A C 1
ATOM 2133 O O . VAL A 1 260 ? -18.733 2.059 3.681 1.00 87.75 260 VAL A O 1
ATOM 2136 N N . LYS A 1 261 ? -20.842 2.477 4.338 1.00 87.38 261 LYS A N 1
ATOM 2137 C CA . LYS A 1 261 ? -21.465 2.002 3.094 1.00 87.38 261 LYS A CA 1
ATOM 2138 C C . LYS A 1 261 ? -21.102 2.914 1.923 1.00 87.38 261 LYS A C 1
ATOM 2140 O O . LYS A 1 261 ? -20.736 2.429 0.858 1.00 87.38 261 LYS A O 1
ATOM 2145 N N . GLU A 1 262 ? -21.184 4.218 2.142 1.00 88.00 262 GLU A N 1
ATOM 2146 C CA . GLU A 1 262 ? -20.824 5.251 1.180 1.00 88.00 262 GLU A CA 1
ATOM 2147 C C . GLU A 1 262 ? -19.334 5.164 0.813 1.00 88.00 262 GLU A C 1
ATOM 2149 O O . GLU A 1 262 ? -18.982 5.260 -0.362 1.00 88.00 262 GLU A O 1
ATOM 2154 N N . SER A 1 263 ? -18.459 4.892 1.788 1.00 90.00 263 SER A N 1
ATOM 2155 C CA . SER A 1 263 ? -17.032 4.673 1.537 1.00 90.00 263 SER A CA 1
ATOM 2156 C C . SER A 1 263 ? -16.764 3.427 0.692 1.00 90.00 263 SER A C 1
ATOM 2158 O O . SER A 1 263 ? -15.946 3.501 -0.218 1.00 90.00 263 SER A O 1
ATOM 2160 N N . PHE A 1 264 ? -17.457 2.304 0.928 1.00 91.50 264 PHE A N 1
ATOM 2161 C CA . PHE A 1 264 ? -17.339 1.124 0.058 1.00 91.50 264 PHE A CA 1
ATOM 2162 C C . PHE A 1 264 ? -17.776 1.423 -1.378 1.00 91.50 264 PHE A C 1
ATOM 2164 O O . PHE A 1 264 ? -17.047 1.101 -2.309 1.00 91.50 264 PHE A O 1
ATOM 2171 N N . GLN A 1 265 ? -18.909 2.108 -1.561 1.00 89.12 265 GLN A N 1
ATOM 2172 C CA . GLN A 1 265 ? -19.393 2.494 -2.891 1.00 89.12 265 GLN A CA 1
ATOM 2173 C C . GLN A 1 265 ? -18.391 3.385 -3.631 1.00 89.12 265 GLN A C 1
ATOM 2175 O O . GLN A 1 265 ? -18.119 3.166 -4.810 1.00 89.12 265 GLN A O 1
ATOM 2180 N N . LYS A 1 266 ? -17.809 4.366 -2.932 1.00 89.19 266 LYS A N 1
ATOM 2181 C CA . LYS A 1 266 ? -16.779 5.239 -3.501 1.00 89.19 266 LYS A CA 1
ATOM 2182 C C . LYS A 1 266 ? -15.519 4.457 -3.877 1.00 89.19 266 LYS A C 1
ATOM 2184 O O . LYS A 1 266 ? -15.021 4.604 -4.986 1.00 89.19 266 LYS A O 1
ATOM 2189 N N . LEU A 1 267 ? -15.040 3.592 -2.982 1.00 91.12 267 LEU A N 1
ATOM 2190 C CA . LEU A 1 267 ? -13.888 2.727 -3.243 1.00 91.12 267 LEU A CA 1
ATOM 2191 C C . LEU A 1 267 ? -14.125 1.775 -4.417 1.00 91.12 267 LEU A C 1
ATOM 2193 O O . LEU A 1 267 ? -13.184 1.489 -5.149 1.00 91.12 267 LEU A O 1
ATOM 2197 N N . GLY A 1 268 ? -15.367 1.321 -4.608 1.00 89.12 268 GLY A N 1
ATOM 2198 C CA . GLY A 1 268 ? -15.789 0.531 -5.761 1.00 89.12 268 GLY A CA 1
ATOM 2199 C C . GLY A 1 268 ? -15.567 1.255 -7.092 1.00 89.12 268 GLY A C 1
ATOM 2200 O O . GLY A 1 268 ? -15.083 0.645 -8.037 1.00 89.12 268 GLY A O 1
ATOM 2201 N N . ALA A 1 269 ? -15.837 2.561 -7.157 1.00 86.56 269 ALA A N 1
ATOM 2202 C CA . ALA A 1 269 ? -15.531 3.367 -8.341 1.00 86.56 269 ALA A CA 1
ATOM 2203 C C . ALA A 1 269 ? -14.023 3.656 -8.474 1.00 86.56 269 ALA A C 1
ATOM 2205 O O . ALA A 1 269 ? -13.458 3.539 -9.563 1.00 86.56 269 ALA A O 1
ATOM 2206 N N . ASP A 1 270 ? -13.357 3.989 -7.361 1.00 88.19 270 ASP A N 1
ATOM 2207 C CA . ASP A 1 270 ? -11.924 4.312 -7.345 1.00 88.19 270 ASP A CA 1
ATOM 2208 C C . ASP A 1 270 ? -11.066 3.108 -7.797 1.00 88.19 270 ASP A C 1
ATOM 2210 O O . ASP A 1 270 ? -10.072 3.295 -8.505 1.00 88.19 270 ASP A O 1
ATOM 2214 N N . LYS A 1 271 ? -11.448 1.866 -7.448 1.00 90.69 271 LYS A N 1
ATOM 2215 C CA . LYS A 1 271 ? -10.698 0.661 -7.854 1.00 90.69 271 LYS A CA 1
ATOM 2216 C C . LYS A 1 271 ? -10.707 0.420 -9.366 1.00 90.69 271 LYS A C 1
ATOM 2218 O O . LYS A 1 271 ? -9.678 0.023 -9.913 1.00 90.69 271 LYS A O 1
ATOM 2223 N N . ASP A 1 272 ? -11.827 0.668 -10.043 1.00 87.12 272 ASP A N 1
ATOM 2224 C CA . ASP A 1 272 ? -11.975 0.401 -11.479 1.00 87.12 272 ASP A CA 1
ATOM 2225 C C . ASP A 1 272 ? -11.145 1.405 -12.287 1.00 87.12 272 ASP A C 1
ATOM 2227 O O . ASP A 1 272 ? -10.431 1.048 -13.234 1.00 87.12 272 ASP A O 1
ATOM 2231 N N . TYR A 1 273 ? -11.164 2.661 -11.839 1.00 87.69 273 TYR A N 1
ATOM 2232 C CA . TYR A 1 273 ? -10.322 3.720 -12.375 1.00 87.69 273 TYR A CA 1
ATOM 2233 C C . TYR A 1 273 ? -8.829 3.416 -12.180 1.00 87.69 273 TYR A C 1
ATOM 2235 O O . TYR A 1 273 ? -8.065 3.420 -13.149 1.00 87.69 273 TYR A O 1
ATOM 2243 N N . LEU A 1 274 ? -8.422 3.065 -10.953 1.00 90.75 274 LEU A N 1
ATOM 2244 C CA . LEU A 1 274 ? -7.038 2.706 -10.635 1.00 90.75 274 LEU A CA 1
ATOM 2245 C C . LEU A 1 274 ? -6.552 1.522 -11.485 1.00 90.75 274 LEU A C 1
ATOM 2247 O O . LEU A 1 274 ? -5.461 1.571 -12.047 1.00 90.75 274 LEU A O 1
ATOM 2251 N N . SER A 1 275 ? -7.366 0.472 -11.612 1.00 90.25 275 SER A N 1
ATOM 2252 C CA . SER A 1 275 ? -7.035 -0.728 -12.387 1.00 90.25 275 SER A CA 1
ATOM 2253 C C . SER A 1 275 ? -6.763 -0.418 -13.863 1.00 90.25 275 SER A C 1
ATOM 2255 O O . SER A 1 275 ? -5.780 -0.892 -14.447 1.00 90.25 275 SER A O 1
ATOM 2257 N N . THR A 1 276 ? -7.601 0.436 -14.454 1.00 89.25 276 THR A N 1
ATOM 2258 C CA . THR A 1 276 ? -7.461 0.881 -15.846 1.00 89.25 276 THR A CA 1
ATOM 2259 C C . THR A 1 276 ? -6.160 1.651 -16.046 1.00 89.25 276 THR A C 1
ATOM 2261 O O . THR A 1 276 ? -5.368 1.321 -16.930 1.00 89.25 276 THR A O 1
ATOM 2264 N N . LEU A 1 277 ? -5.903 2.640 -15.190 1.00 89.81 277 LEU A N 1
ATOM 2265 C CA . LEU A 1 277 ? -4.705 3.468 -15.271 1.00 89.81 277 LEU A CA 1
ATOM 2266 C C . LEU A 1 277 ? -3.413 2.661 -15.107 1.00 89.81 277 LEU A C 1
ATOM 2268 O O . LEU A 1 277 ? -2.469 2.835 -15.875 1.00 89.81 277 LEU A O 1
ATOM 2272 N N . TRP A 1 278 ? -3.378 1.732 -14.154 1.00 93.00 278 TRP A N 1
ATOM 2273 C CA . TRP A 1 278 ? -2.214 0.872 -13.959 1.00 93.00 278 TRP A CA 1
ATOM 2274 C C . TRP A 1 278 ? -1.978 -0.079 -15.126 1.00 93.00 278 TRP A C 1
ATOM 2276 O O . TRP A 1 278 ? -0.832 -0.291 -15.514 1.00 93.00 278 TRP A O 1
ATOM 2286 N N . THR A 1 279 ? -3.039 -0.606 -15.735 1.00 89.69 279 THR A N 1
ATOM 2287 C CA . THR A 1 279 ? -2.912 -1.420 -16.951 1.00 89.69 279 THR A CA 1
ATOM 2288 C C . THR A 1 279 ? -2.294 -0.609 -18.093 1.00 89.69 279 THR A C 1
ATOM 2290 O O . THR A 1 279 ? -1.399 -1.100 -18.781 1.00 89.69 279 THR A O 1
ATOM 2293 N N . LEU A 1 280 ? -2.708 0.654 -18.258 1.00 88.38 280 LEU A N 1
ATOM 2294 C CA . LEU A 1 280 ? -2.108 1.564 -19.237 1.00 88.38 280 LEU A CA 1
ATOM 2295 C C . LEU A 1 280 ? -0.631 1.844 -18.936 1.00 88.38 280 LEU A C 1
ATOM 2297 O O . LEU A 1 280 ? 0.179 1.793 -19.859 1.00 88.38 280 LEU A O 1
ATOM 2301 N N . LEU A 1 281 ? -0.267 2.075 -17.668 1.00 90.81 281 LEU A N 1
ATOM 2302 C CA . LEU A 1 281 ? 1.134 2.243 -17.273 1.00 90.81 281 LEU A CA 1
ATOM 2303 C C . LEU A 1 281 ? 1.958 1.002 -17.624 1.00 90.81 281 LEU A C 1
ATOM 2305 O O . LEU A 1 281 ? 2.980 1.135 -18.279 1.00 90.81 281 LEU A O 1
ATOM 2309 N N . ILE A 1 282 ? 1.525 -0.198 -17.228 1.00 90.81 282 ILE A N 1
ATOM 2310 C CA . ILE A 1 282 ? 2.275 -1.433 -17.507 1.00 90.81 282 ILE A CA 1
ATOM 2311 C C . ILE A 1 282 ? 2.471 -1.634 -19.016 1.00 90.81 282 ILE A C 1
ATOM 2313 O O . ILE A 1 282 ? 3.571 -1.969 -19.452 1.00 90.81 282 ILE A O 1
ATOM 2317 N N . ASN A 1 283 ? 1.441 -1.371 -19.823 1.00 85.94 283 ASN A N 1
ATOM 2318 C CA . ASN A 1 283 ? 1.559 -1.432 -21.280 1.00 85.94 283 ASN A CA 1
ATOM 2319 C C . ASN A 1 283 ? 2.565 -0.402 -21.810 1.00 85.94 283 ASN A C 1
ATOM 2321 O O . ASN A 1 283 ? 3.423 -0.754 -22.614 1.00 85.94 283 ASN A O 1
ATOM 2325 N N . HIS A 1 284 ? 2.501 0.844 -21.329 1.00 85.31 284 HIS A N 1
ATOM 2326 C CA . HIS A 1 284 ? 3.471 1.891 -21.665 1.00 85.31 284 HIS A CA 1
ATOM 2327 C C . HIS A 1 284 ? 4.903 1.470 -21.320 1.00 85.31 284 HIS A C 1
ATOM 2329 O O . HIS A 1 284 ? 5.780 1.555 -22.173 1.00 85.31 284 HIS A O 1
ATOM 2335 N N . LEU A 1 285 ? 5.133 0.934 -20.118 1.00 87.06 285 LEU A N 1
ATOM 2336 C CA . LEU A 1 285 ? 6.449 0.444 -19.702 1.00 87.06 285 LEU A CA 1
ATOM 2337 C C . LEU A 1 285 ? 6.984 -0.644 -20.647 1.00 87.06 285 LEU A C 1
ATOM 2339 O O . LEU A 1 285 ? 8.154 -0.601 -21.013 1.00 87.06 285 LEU A O 1
ATOM 2343 N N . ASN A 1 286 ? 6.136 -1.580 -21.080 1.00 84.88 286 ASN A N 1
ATOM 2344 C CA . ASN A 1 286 ? 6.524 -2.637 -22.021 1.00 84.88 286 ASN A CA 1
ATOM 2345 C C . ASN A 1 286 ? 6.836 -2.096 -23.429 1.00 84.88 286 ASN A C 1
ATOM 2347 O O . ASN A 1 286 ? 7.731 -2.605 -24.105 1.00 84.88 286 ASN A O 1
ATOM 2351 N N . TYR A 1 287 ? 6.132 -1.053 -23.880 1.00 82.44 287 TYR A N 1
ATOM 2352 C CA . TYR A 1 287 ? 6.454 -0.391 -25.147 1.00 82.44 287 TYR A CA 1
ATOM 2353 C C . TYR A 1 287 ? 7.793 0.344 -25.083 1.00 82.44 287 TYR A C 1
ATOM 2355 O O . TYR A 1 287 ? 8.597 0.219 -26.007 1.00 82.44 287 TYR A O 1
ATOM 2363 N N . VAL A 1 288 ? 8.051 1.075 -23.993 1.00 81.44 288 VAL A N 1
ATOM 2364 C CA . VAL A 1 288 ? 9.339 1.754 -23.787 1.00 81.44 288 VAL A CA 1
ATOM 2365 C C . VAL A 1 288 ? 10.470 0.731 -23.733 1.00 81.44 288 VAL A C 1
ATOM 2367 O O . VAL A 1 288 ? 11.492 0.935 -24.372 1.00 81.44 288 VAL A O 1
ATOM 2370 N N . ASP A 1 289 ? 10.267 -0.393 -23.055 1.00 83.81 289 ASP A N 1
ATOM 2371 C CA . ASP A 1 289 ? 11.233 -1.490 -22.979 1.00 83.81 289 ASP A CA 1
ATOM 2372 C C . ASP A 1 289 ? 11.610 -2.044 -24.354 1.00 83.81 289 ASP A C 1
ATOM 2374 O O . ASP A 1 289 ? 12.782 -2.071 -24.719 1.00 83.81 289 ASP A O 1
ATOM 2378 N N . THR A 1 290 ? 10.601 -2.355 -25.170 1.00 82.12 290 THR A N 1
ATOM 2379 C CA . THR A 1 290 ? 10.801 -2.816 -26.552 1.00 82.12 290 THR A CA 1
ATOM 2380 C C . THR A 1 290 ? 11.590 -1.786 -27.371 1.00 82.12 290 THR A C 1
ATOM 2382 O O . THR A 1 290 ? 12.462 -2.139 -28.168 1.00 82.12 290 THR A O 1
ATOM 2385 N N . ALA A 1 291 ? 11.313 -0.492 -27.174 1.00 79.56 291 ALA A N 1
ATOM 2386 C CA . ALA A 1 291 ? 12.039 0.583 -27.842 1.00 79.56 291 ALA A CA 1
ATOM 2387 C C . ALA A 1 291 ? 13.498 0.692 -27.362 1.00 79.56 291 ALA A C 1
ATOM 2389 O O . ALA A 1 291 ? 14.393 0.899 -28.186 1.00 79.56 291 ALA A O 1
ATOM 2390 N N . VAL A 1 292 ? 13.758 0.517 -26.060 1.00 80.25 292 VAL A N 1
ATOM 2391 C CA . VAL A 1 292 ? 15.124 0.484 -25.514 1.00 80.25 292 VAL A CA 1
ATOM 2392 C C . VAL A 1 292 ? 15.894 -0.703 -26.077 1.00 80.25 292 VAL A C 1
ATOM 2394 O O . VAL A 1 292 ? 17.003 -0.513 -26.571 1.00 80.25 292 VAL A O 1
ATOM 2397 N N . GLU A 1 293 ? 15.321 -1.907 -26.055 1.00 80.56 293 GLU A N 1
ATOM 2398 C CA . GLU A 1 293 ? 15.957 -3.106 -26.605 1.00 80.56 293 GLU A CA 1
ATOM 2399 C C . GLU A 1 293 ? 16.304 -2.917 -28.085 1.00 80.56 293 GLU A C 1
ATOM 2401 O O . GLU A 1 293 ? 17.430 -3.191 -28.509 1.00 80.56 293 GLU A O 1
ATOM 2406 N N . ALA A 1 294 ? 15.374 -2.373 -28.877 1.00 80.50 294 ALA A N 1
ATOM 2407 C CA . ALA A 1 294 ? 15.615 -2.055 -30.280 1.00 80.50 294 ALA A CA 1
ATOM 2408 C C . ALA A 1 294 ? 16.764 -1.047 -30.454 1.00 80.50 294 ALA A C 1
ATOM 2410 O O . ALA A 1 294 ? 17.615 -1.224 -31.330 1.00 80.50 294 ALA A O 1
ATOM 2411 N N . ARG A 1 295 ? 16.832 -0.015 -29.602 1.00 77.12 295 ARG A N 1
ATOM 2412 C CA . ARG A 1 295 ? 17.902 0.990 -29.629 1.00 77.12 295 ARG A CA 1
ATOM 2413 C C . ARG A 1 295 ? 19.256 0.398 -29.246 1.00 77.12 295 ARG A C 1
ATOM 2415 O O . ARG A 1 295 ? 20.223 0.622 -29.967 1.00 77.12 295 ARG A O 1
ATOM 2422 N N . VAL A 1 296 ? 19.331 -0.379 -28.167 1.00 78.12 296 VAL A N 1
ATOM 2423 C CA . VAL A 1 296 ? 20.557 -1.071 -27.730 1.00 78.12 296 VAL A CA 1
ATOM 2424 C C . VAL A 1 296 ? 21.051 -2.012 -28.829 1.00 78.12 296 VAL A C 1
ATOM 2426 O O . VAL A 1 296 ? 22.228 -1.980 -29.192 1.00 78.12 296 VAL A O 1
ATOM 2429 N N . ASN A 1 297 ? 20.149 -2.795 -29.425 1.00 77.81 297 ASN A N 1
ATOM 2430 C CA . ASN A 1 297 ? 20.475 -3.691 -30.531 1.00 77.81 297 ASN A CA 1
ATOM 2431 C C . ASN A 1 297 ? 20.987 -2.928 -31.756 1.00 77.81 297 ASN A C 1
ATOM 2433 O O . ASN A 1 297 ? 21.999 -3.320 -32.338 1.00 77.81 297 ASN A O 1
ATOM 2437 N N . PHE A 1 298 ? 20.348 -1.813 -32.120 1.00 78.56 298 PHE A N 1
ATOM 2438 C CA . PHE A 1 298 ? 20.809 -0.957 -33.211 1.00 78.56 298 PHE A CA 1
ATOM 2439 C C . PHE A 1 298 ? 22.216 -0.409 -32.952 1.00 78.56 298 PHE A C 1
ATOM 2441 O O . PHE A 1 298 ? 23.077 -0.485 -33.833 1.00 78.56 298 PHE A O 1
ATOM 2448 N N . THR A 1 299 ? 22.491 0.103 -31.749 1.00 71.94 299 THR A N 1
ATOM 2449 C CA . THR A 1 299 ? 23.815 0.652 -31.437 1.00 71.94 299 THR A CA 1
ATOM 2450 C C . THR A 1 299 ? 24.880 -0.443 -31.400 1.00 71.94 299 THR A C 1
ATOM 2452 O O . THR A 1 299 ? 25.960 -0.260 -31.960 1.00 71.94 299 THR A O 1
ATOM 2455 N N . ASN A 1 300 ? 24.565 -1.621 -30.855 1.00 71.69 300 ASN A N 1
ATOM 2456 C CA . ASN A 1 300 ? 25.455 -2.783 -30.886 1.00 71.69 300 ASN A CA 1
ATOM 2457 C C . ASN A 1 300 ? 25.750 -3.245 -32.321 1.00 71.69 300 ASN A C 1
ATOM 2459 O O . ASN A 1 300 ? 26.908 -3.498 -32.652 1.00 71.69 300 ASN A O 1
ATOM 2463 N N . MET A 1 301 ? 24.742 -3.291 -33.199 1.00 74.25 301 MET A N 1
ATOM 2464 C CA . MET A 1 301 ? 24.932 -3.602 -34.621 1.00 74.25 301 MET A CA 1
ATOM 2465 C C . MET A 1 301 ? 25.770 -2.542 -35.341 1.00 74.25 301 MET A C 1
ATOM 2467 O O . MET A 1 301 ? 26.621 -2.888 -36.158 1.00 74.25 301 MET A O 1
ATOM 2471 N N . SER A 1 302 ? 25.565 -1.257 -35.043 1.00 70.62 302 SER A N 1
ATOM 2472 C CA . SER A 1 302 ? 26.354 -0.166 -35.625 1.00 70.62 302 SER A CA 1
ATOM 2473 C C . SER A 1 302 ? 27.829 -0.264 -35.222 1.00 70.62 302 SER A C 1
ATOM 2475 O O . SER A 1 302 ? 28.713 -0.213 -36.080 1.00 70.62 302 SER A O 1
ATOM 2477 N N . VAL A 1 303 ? 28.102 -0.505 -33.934 1.00 66.69 303 VAL A N 1
ATOM 2478 C CA . VAL A 1 303 ? 29.460 -0.737 -33.414 1.00 66.69 303 VAL A CA 1
ATOM 2479 C C . VAL A 1 303 ? 30.079 -1.988 -34.035 1.00 66.69 303 VAL A C 1
ATOM 2481 O O . VAL A 1 303 ? 31.216 -1.940 -34.501 1.00 66.69 303 VAL A O 1
ATOM 2484 N N . PHE A 1 304 ? 29.330 -3.090 -34.115 1.00 67.50 304 PHE A N 1
ATOM 2485 C CA . PHE A 1 304 ? 29.790 -4.322 -34.752 1.00 67.50 304 PHE A CA 1
ATOM 2486 C C . PHE A 1 304 ? 30.148 -4.107 -36.227 1.00 67.50 304 PHE A C 1
ATOM 2488 O O . PHE A 1 304 ? 31.223 -4.516 -36.663 1.00 67.50 304 PHE A O 1
ATOM 2495 N N . ARG A 1 305 ? 29.298 -3.407 -36.988 1.00 67.50 305 ARG A N 1
ATOM 2496 C CA . ARG A 1 305 ? 29.553 -3.087 -38.398 1.00 67.50 305 ARG A CA 1
ATOM 2497 C C . ARG A 1 305 ? 30.789 -2.203 -38.560 1.00 67.50 305 ARG A C 1
ATOM 2499 O O . ARG A 1 305 ? 31.585 -2.449 -39.460 1.00 67.50 305 ARG A O 1
ATOM 2506 N N . ASN A 1 306 ? 30.983 -1.210 -37.692 1.00 68.44 306 ASN A N 1
ATOM 2507 C CA . ASN A 1 306 ? 32.190 -0.377 -37.705 1.00 68.44 306 ASN A CA 1
ATOM 2508 C C . ASN A 1 306 ? 33.454 -1.206 -37.417 1.00 68.44 306 ASN A C 1
ATOM 2510 O O . ASN A 1 306 ? 34.446 -1.075 -38.132 1.00 68.44 306 ASN A O 1
ATOM 2514 N N . ASN A 1 307 ? 33.401 -2.114 -36.438 1.00 67.56 307 ASN A N 1
ATOM 2515 C CA . ASN A 1 307 ? 34.510 -3.020 -36.131 1.00 67.56 307 ASN A CA 1
ATOM 2516 C C . ASN A 1 307 ? 34.800 -3.995 -37.282 1.00 67.56 307 ASN A C 1
ATOM 2518 O O . ASN A 1 307 ? 35.963 -4.263 -37.575 1.00 67.56 307 ASN A O 1
ATOM 2522 N N . GLN A 1 308 ? 33.769 -4.492 -37.972 1.00 68.44 308 GLN A N 1
ATOM 2523 C CA . GLN A 1 308 ? 33.947 -5.306 -39.176 1.00 68.44 308 GLN A CA 1
ATOM 2524 C C . GLN A 1 308 ? 34.627 -4.524 -40.299 1.00 68.44 308 GLN A C 1
ATOM 2526 O O . GLN A 1 308 ? 35.562 -5.042 -40.899 1.00 68.44 308 GLN A O 1
ATOM 2531 N N . TRP A 1 309 ? 34.213 -3.281 -40.564 1.00 68.00 309 TRP A N 1
ATOM 2532 C CA . TRP A 1 309 ? 34.872 -2.432 -41.561 1.00 68.00 309 TRP A CA 1
ATOM 2533 C C . TRP A 1 309 ? 36.352 -2.219 -41.237 1.00 68.00 309 TRP A C 1
ATOM 2535 O O . TRP A 1 309 ? 37.196 -2.423 -42.108 1.00 68.00 309 TRP A O 1
ATOM 2545 N N . LEU A 1 310 ? 36.677 -1.891 -39.981 1.00 69.00 310 LEU A N 1
ATOM 2546 C CA . LEU A 1 310 ? 38.064 -1.772 -39.521 1.00 69.00 310 LEU A CA 1
ATOM 2547 C C . LEU A 1 310 ? 38.837 -3.089 -39.686 1.00 69.00 310 LEU A C 1
ATOM 2549 O O . LEU A 1 310 ? 39.974 -3.080 -40.153 1.00 69.00 310 LEU A O 1
ATOM 2553 N N . SER A 1 311 ? 38.217 -4.229 -39.372 1.00 69.06 311 SER A N 1
ATOM 2554 C CA . SER A 1 311 ? 38.825 -5.545 -39.574 1.00 69.06 311 SER A CA 1
ATOM 2555 C C . SER A 1 311 ? 39.077 -5.844 -41.052 1.00 69.06 311 SER A C 1
ATOM 2557 O O . SER A 1 311 ? 40.148 -6.339 -41.377 1.00 69.06 311 SER A O 1
ATOM 2559 N N . ILE A 1 312 ? 38.140 -5.532 -41.953 1.00 69.56 312 ILE A N 1
ATOM 2560 C CA . ILE A 1 312 ? 38.299 -5.732 -43.403 1.00 69.56 312 ILE A CA 1
ATOM 2561 C C . ILE A 1 312 ? 39.449 -4.874 -43.936 1.00 69.56 312 ILE A C 1
ATOM 2563 O O . ILE A 1 312 ? 40.289 -5.376 -44.681 1.00 69.56 312 ILE A O 1
ATOM 2567 N N . ILE A 1 313 ? 39.523 -3.605 -43.522 1.00 71.44 313 ILE A N 1
ATOM 2568 C CA . ILE A 1 313 ? 40.623 -2.701 -43.884 1.00 71.44 313 ILE A CA 1
ATOM 2569 C C . ILE A 1 313 ? 41.962 -3.259 -43.383 1.00 71.44 313 ILE A C 1
ATOM 2571 O O . ILE A 1 313 ? 42.923 -3.332 -44.148 1.00 71.44 313 ILE A O 1
ATOM 2575 N N . ASN A 1 314 ? 42.017 -3.723 -42.131 1.00 68.19 314 ASN A N 1
ATOM 2576 C CA . ASN A 1 314 ? 43.224 -4.312 -41.552 1.00 68.19 314 ASN A CA 1
ATOM 2577 C C . ASN A 1 314 ? 43.637 -5.608 -42.265 1.00 68.19 314 ASN A C 1
ATOM 2579 O O . ASN A 1 314 ? 44.805 -5.770 -42.608 1.00 68.19 314 ASN A O 1
ATOM 2583 N N . SER A 1 315 ? 42.701 -6.515 -42.549 1.00 70.69 315 SER A N 1
ATOM 2584 C CA . SER A 1 315 ? 42.979 -7.759 -43.276 1.00 70.69 315 SER A CA 1
ATOM 2585 C C . SER A 1 315 ? 43.431 -7.501 -44.715 1.00 70.69 315 SER A C 1
ATOM 2587 O O . SER A 1 315 ? 44.379 -8.135 -45.178 1.00 70.69 315 SER A O 1
ATOM 2589 N N . GLY A 1 316 ? 42.800 -6.548 -45.410 1.00 69.31 316 GLY A N 1
ATOM 2590 C CA . GLY A 1 316 ? 43.208 -6.125 -46.751 1.00 69.31 316 GLY A CA 1
ATOM 2591 C C . GLY A 1 316 ? 44.622 -5.542 -46.768 1.00 69.31 316 GLY A C 1
ATOM 2592 O O . GLY A 1 316 ? 45.409 -5.859 -47.660 1.00 69.31 316 GLY A O 1
ATOM 2593 N N . PHE A 1 317 ? 44.982 -4.766 -45.743 1.00 69.81 317 PHE A N 1
ATOM 2594 C CA . PHE A 1 317 ? 46.339 -4.251 -45.590 1.00 69.81 317 PHE A CA 1
ATOM 2595 C C . PHE A 1 317 ? 47.366 -5.354 -45.315 1.00 69.81 317 PHE A C 1
ATOM 2597 O O . PHE A 1 317 ? 48.406 -5.386 -45.968 1.00 69.81 317 PHE A O 1
ATOM 2604 N N . VAL A 1 318 ? 47.073 -6.289 -44.403 1.00 71.06 318 VAL A N 1
ATOM 2605 C CA . VAL A 1 318 ? 47.957 -7.433 -44.111 1.00 71.06 318 VAL A CA 1
ATOM 2606 C C . VAL A 1 318 ? 48.219 -8.252 -45.377 1.00 71.06 318 VAL A C 1
ATOM 2608 O O . VAL A 1 318 ? 49.369 -8.572 -45.669 1.00 71.06 318 VAL A O 1
ATOM 2611 N N . LEU A 1 319 ? 47.182 -8.531 -46.172 1.00 67.31 319 LEU A N 1
ATOM 2612 C CA . LEU A 1 319 ? 47.326 -9.209 -47.464 1.00 67.31 319 LEU A CA 1
ATOM 2613 C C . LEU A 1 319 ? 48.203 -8.412 -48.441 1.00 67.31 319 LEU A C 1
ATOM 2615 O O . LEU A 1 319 ? 49.105 -8.981 -49.053 1.00 67.31 319 LEU A O 1
ATOM 2619 N N . GLY A 1 320 ? 47.988 -7.098 -48.553 1.00 66.62 320 GLY A N 1
ATOM 2620 C CA . GLY A 1 320 ? 48.811 -6.220 -49.389 1.00 66.62 320 GLY A CA 1
ATOM 2621 C C . GLY A 1 320 ? 50.283 -6.192 -48.961 1.00 66.62 320 GLY A C 1
ATOM 2622 O O . GLY A 1 320 ? 51.173 -6.280 -49.807 1.00 66.62 320 GLY A O 1
ATOM 2623 N N . ALA A 1 321 ? 50.547 -6.148 -47.654 1.00 66.69 321 ALA A N 1
ATOM 2624 C CA . ALA A 1 321 ? 51.893 -6.186 -47.091 1.00 66.69 321 ALA A CA 1
ATOM 2625 C C . ALA A 1 321 ? 52.593 -7.529 -47.355 1.00 66.69 321 ALA A C 1
ATOM 2627 O O . ALA A 1 321 ? 53.769 -7.535 -47.716 1.00 66.69 321 ALA A O 1
ATOM 2628 N N . ILE A 1 322 ? 51.877 -8.656 -47.242 1.00 68.50 322 ILE A N 1
ATOM 2629 C CA . ILE A 1 322 ? 52.403 -9.996 -47.558 1.00 68.50 322 ILE A CA 1
ATOM 2630 C C . ILE A 1 322 ? 52.761 -10.103 -49.044 1.00 68.50 322 ILE A C 1
ATOM 2632 O O . ILE A 1 322 ? 53.860 -10.548 -49.373 1.00 68.50 322 ILE A O 1
ATOM 2636 N N . ILE A 1 323 ? 51.871 -9.665 -49.943 1.00 69.50 323 ILE A N 1
ATOM 2637 C CA . ILE A 1 323 ? 52.137 -9.658 -51.390 1.00 69.50 323 ILE A CA 1
ATOM 2638 C C . ILE A 1 323 ? 53.379 -8.817 -51.682 1.00 69.50 323 ILE A C 1
ATOM 2640 O O . ILE A 1 323 ? 54.283 -9.278 -52.376 1.00 69.50 323 ILE A O 1
ATOM 2644 N N . MET A 1 324 ? 53.467 -7.611 -51.114 1.00 66.81 324 MET A N 1
ATOM 2645 C CA . MET A 1 324 ? 54.618 -6.749 -51.356 1.00 66.81 324 MET A CA 1
ATOM 2646 C C . MET A 1 324 ? 55.914 -7.363 -50.810 1.00 66.81 324 MET A C 1
ATOM 2648 O O . MET A 1 324 ? 56.918 -7.351 -51.515 1.00 66.81 324 MET A O 1
ATOM 2652 N N . ALA A 1 325 ? 55.888 -7.965 -49.614 1.00 65.19 325 ALA A N 1
ATOM 2653 C CA . ALA A 1 325 ? 57.032 -8.656 -49.019 1.00 65.19 325 ALA A CA 1
ATOM 2654 C C . ALA A 1 325 ? 57.537 -9.819 -49.895 1.00 65.19 325 ALA A C 1
ATOM 2656 O O . ALA A 1 325 ? 58.744 -9.944 -50.106 1.00 65.19 325 ALA A O 1
ATOM 2657 N N . LEU A 1 326 ? 56.629 -10.619 -50.468 1.00 66.81 326 LEU A N 1
ATOM 2658 C CA . LEU A 1 326 ? 56.971 -11.689 -51.416 1.00 66.81 326 LEU A CA 1
ATOM 2659 C C . LEU A 1 326 ? 57.663 -11.142 -52.675 1.00 66.81 326 LEU A C 1
ATOM 2661 O O . LEU A 1 326 ? 58.660 -11.708 -53.124 1.00 66.81 326 LEU A O 1
ATOM 2665 N N . PHE A 1 327 ? 57.197 -10.007 -53.204 1.00 64.94 327 PHE A N 1
ATOM 2666 C CA . PHE A 1 327 ? 57.860 -9.316 -54.317 1.00 64.94 327 PHE A CA 1
ATOM 2667 C C . PHE A 1 327 ? 59.251 -8.774 -53.944 1.00 64.94 327 PHE A C 1
ATOM 2669 O O . PHE A 1 327 ? 60.166 -8.827 -54.772 1.00 64.94 327 PHE A O 1
ATOM 2676 N N . MET A 1 328 ? 59.449 -8.298 -52.706 1.00 64.31 328 MET A N 1
ATOM 2677 C CA . MET A 1 328 ? 60.761 -7.807 -52.244 1.00 64.31 328 MET A CA 1
ATOM 2678 C C . MET A 1 328 ? 61.789 -8.927 -52.157 1.00 64.31 328 MET A C 1
ATOM 2680 O O . MET A 1 328 ? 62.921 -8.751 -52.611 1.00 64.31 328 MET A O 1
ATOM 2684 N N . ILE A 1 329 ? 61.382 -10.080 -51.615 1.00 65.12 329 ILE A N 1
ATOM 2685 C CA . ILE A 1 329 ? 62.231 -11.271 -51.488 1.00 65.12 329 ILE A CA 1
ATOM 2686 C C . ILE A 1 329 ? 62.684 -11.749 -52.874 1.00 65.12 329 ILE A C 1
ATOM 2688 O O . ILE A 1 329 ? 63.836 -12.139 -53.039 1.00 65.12 329 ILE A O 1
ATOM 2692 N N . GLY A 1 330 ? 61.813 -11.661 -53.884 1.00 59.91 330 GLY A N 1
ATOM 2693 C CA . GLY A 1 330 ? 62.111 -12.128 -55.240 1.00 59.91 330 GLY A CA 1
ATOM 2694 C C . GLY A 1 330 ? 63.024 -11.220 -56.074 1.00 59.91 330 GLY A C 1
ATOM 2695 O O . GLY A 1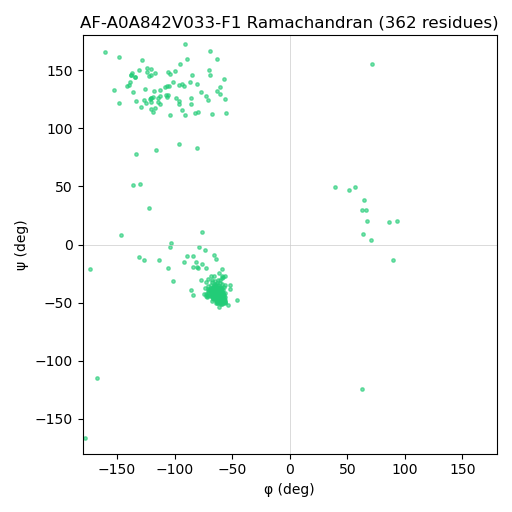 330 ? 63.540 -11.675 -57.089 1.00 59.91 330 GLY A O 1
ATOM 2696 N N . THR A 1 331 ? 63.224 -9.952 -55.694 1.00 63.06 331 THR A N 1
ATOM 2697 C CA . THR A 1 331 ? 63.891 -8.964 -56.572 1.00 63.06 331 THR A CA 1
ATOM 2698 C C . THR A 1 331 ? 65.080 -8.230 -55.948 1.00 63.06 331 THR A C 1
ATOM 2700 O O . THR A 1 331 ? 65.848 -7.626 -56.688 1.00 63.06 331 THR A O 1
ATOM 2703 N N . GLY A 1 332 ? 65.295 -8.292 -54.627 1.00 59.03 332 GLY A N 1
ATOM 2704 C CA . GLY A 1 332 ? 66.548 -7.864 -53.974 1.00 59.03 332 GLY A CA 1
ATOM 2705 C C . GLY A 1 332 ? 66.918 -6.373 -54.079 1.00 59.03 332 GLY A C 1
ATOM 2706 O O . GLY A 1 332 ? 68.026 -5.993 -53.706 1.00 59.03 332 GLY A O 1
ATOM 2707 N N . GLN A 1 333 ? 66.027 -5.513 -54.581 1.00 60.84 333 GLN A N 1
ATOM 2708 C CA . GLN A 1 333 ? 66.316 -4.096 -54.830 1.00 60.84 333 GLN A CA 1
ATOM 2709 C C . GLN A 1 333 ? 65.871 -3.178 -53.677 1.00 60.84 333 GLN A C 1
ATOM 2711 O O . GLN A 1 333 ? 64.750 -3.283 -53.181 1.00 60.84 333 GLN A O 1
ATOM 2716 N N . LEU A 1 334 ? 66.716 -2.200 -53.318 1.00 60.38 334 LEU A N 1
ATOM 2717 C CA . LEU A 1 334 ? 66.445 -1.151 -52.314 1.00 60.38 334 LEU A CA 1
ATOM 2718 C C . LEU A 1 334 ? 65.177 -0.324 -52.605 1.00 60.38 334 LEU A C 1
ATOM 2720 O O . LEU A 1 334 ? 64.525 0.144 -51.674 1.00 60.38 334 LEU A O 1
ATOM 2724 N N . ASN A 1 335 ? 64.777 -0.194 -53.875 1.00 65.31 335 ASN A N 1
ATOM 2725 C CA . ASN A 1 335 ? 63.541 0.494 -54.277 1.00 65.31 335 ASN A CA 1
ATOM 2726 C C . ASN A 1 335 ? 62.271 -0.159 -53.706 1.00 65.31 335 ASN A C 1
ATOM 2728 O O . ASN A 1 335 ? 61.254 0.511 -53.501 1.00 65.31 335 ASN A O 1
ATOM 2732 N N . ASN A 1 336 ? 62.334 -1.449 -53.381 1.00 63.31 336 ASN A N 1
ATOM 2733 C CA . ASN A 1 336 ? 61.227 -2.137 -52.741 1.00 63.31 336 ASN A CA 1
ATOM 2734 C C . ASN A 1 336 ? 61.064 -1.676 -51.290 1.00 63.31 336 ASN A C 1
ATOM 2736 O O . ASN A 1 336 ? 59.945 -1.416 -50.870 1.00 63.31 336 ASN A O 1
ATOM 2740 N N . LEU A 1 337 ? 62.156 -1.441 -50.555 1.00 67.44 337 LEU A N 1
ATOM 2741 C CA . LEU A 1 337 ? 62.089 -0.925 -49.183 1.00 67.44 337 LEU A CA 1
ATOM 2742 C C . LEU A 1 337 ? 61.352 0.425 -49.123 1.00 67.44 337 LEU A C 1
ATOM 2744 O O . LEU A 1 337 ? 60.494 0.622 -48.265 1.00 67.44 337 LEU A O 1
ATOM 2748 N N . TYR A 1 338 ? 61.621 1.325 -50.074 1.00 69.31 338 TYR A N 1
ATOM 2749 C CA . TYR A 1 338 ? 60.901 2.599 -50.189 1.00 69.31 338 TYR A CA 1
ATOM 2750 C C . TYR A 1 338 ? 59.403 2.403 -50.444 1.00 69.31 338 TYR A C 1
ATOM 2752 O O . TYR A 1 338 ? 58.581 3.081 -49.830 1.00 69.31 338 TYR A O 1
ATOM 2760 N N . SER A 1 339 ? 59.041 1.442 -51.296 1.00 68.19 339 SER A N 1
ATOM 2761 C CA . SER A 1 339 ? 57.642 1.098 -51.582 1.00 68.19 339 SER A CA 1
ATOM 2762 C C . SER A 1 339 ? 56.937 0.495 -50.359 1.00 68.19 339 SER A C 1
ATOM 2764 O O . SER A 1 339 ? 55.777 0.817 -50.102 1.00 68.19 339 SER A O 1
ATOM 2766 N N . PHE A 1 340 ? 57.647 -0.306 -49.554 1.00 70.88 340 PHE A N 1
ATOM 2767 C CA . PHE A 1 340 ? 57.132 -0.847 -48.293 1.00 70.88 340 PHE A CA 1
ATOM 2768 C C . PHE A 1 340 ? 56.840 0.266 -47.291 1.00 70.88 340 PHE A C 1
ATOM 2770 O O . PHE A 1 340 ? 55.748 0.333 -46.733 1.00 70.88 340 PHE A O 1
ATOM 2777 N N . VAL A 1 341 ? 57.812 1.160 -47.082 1.00 75.19 341 VAL A N 1
ATOM 2778 C CA . VAL A 1 341 ? 57.684 2.283 -46.147 1.00 75.19 341 VAL A CA 1
ATOM 2779 C C . VAL A 1 341 ? 56.547 3.206 -46.580 1.00 75.19 341 VAL A C 1
ATOM 2781 O O . VAL A 1 341 ? 55.733 3.584 -45.742 1.00 75.19 341 VAL A O 1
ATOM 2784 N N . LEU A 1 342 ? 56.423 3.509 -47.877 1.00 76.00 342 LEU A N 1
ATOM 2785 C CA . LEU A 1 342 ? 55.301 4.284 -48.414 1.00 76.00 342 LEU A CA 1
ATOM 2786 C C . LEU A 1 342 ? 53.950 3.612 -48.154 1.00 76.00 342 LEU A C 1
ATOM 2788 O O . LEU A 1 342 ? 53.005 4.298 -47.774 1.00 76.00 342 LEU A O 1
ATOM 2792 N N . LEU A 1 343 ? 53.850 2.289 -48.302 1.00 74.31 343 LEU A N 1
ATOM 2793 C CA . LEU A 1 343 ? 52.617 1.553 -48.022 1.00 74.31 343 LEU A CA 1
ATOM 2794 C C . LEU A 1 343 ? 52.277 1.538 -46.524 1.00 74.31 343 LEU A C 1
ATOM 2796 O O . LEU A 1 343 ? 51.119 1.744 -46.166 1.00 74.31 343 LEU A O 1
ATOM 2800 N N . VAL A 1 344 ? 53.268 1.374 -45.643 1.00 74.81 344 VAL A N 1
ATOM 2801 C CA . VAL A 1 344 ? 53.069 1.470 -44.186 1.00 74.81 344 VAL A CA 1
ATOM 2802 C C . VAL A 1 344 ? 52.628 2.877 -43.784 1.00 74.81 344 VAL A C 1
ATOM 2804 O O . VAL A 1 344 ? 51.658 3.019 -43.045 1.00 74.81 344 VAL A O 1
ATOM 2807 N N . VAL A 1 345 ? 53.277 3.924 -44.301 1.00 76.94 345 VAL A N 1
ATOM 2808 C CA . VAL A 1 345 ? 52.899 5.321 -44.027 1.00 76.94 345 VAL A CA 1
ATOM 2809 C C . VAL A 1 345 ? 51.503 5.629 -44.568 1.00 76.94 345 VAL A C 1
ATOM 2811 O O . VAL A 1 345 ? 50.690 6.212 -43.853 1.00 76.94 345 VAL A O 1
ATOM 2814 N N . ALA A 1 346 ? 51.184 5.194 -45.790 1.00 76.56 346 ALA A N 1
ATOM 2815 C CA . ALA A 1 346 ? 49.852 5.354 -46.364 1.00 76.56 346 ALA A CA 1
ATOM 2816 C C . ALA A 1 346 ? 48.783 4.650 -45.517 1.00 76.56 346 ALA A C 1
ATOM 2818 O O . ALA A 1 346 ? 47.690 5.189 -45.338 1.00 76.56 346 ALA A O 1
ATOM 2819 N N . TRP A 1 347 ? 49.093 3.485 -44.945 1.00 76.31 347 TRP A N 1
ATOM 2820 C CA . TRP A 1 347 ? 48.182 2.793 -44.040 1.00 76.31 347 TRP A CA 1
ATOM 2821 C C . TRP A 1 347 ? 48.026 3.486 -42.701 1.00 76.31 347 TRP A C 1
ATOM 2823 O O . TRP A 1 347 ? 46.892 3.640 -42.275 1.00 76.31 347 TRP A O 1
ATOM 2833 N N . ILE A 1 348 ? 49.105 3.963 -42.074 1.00 76.38 348 ILE A N 1
ATOM 2834 C CA . ILE A 1 348 ? 49.006 4.740 -40.831 1.00 76.38 348 ILE A CA 1
ATOM 2835 C C . ILE A 1 348 ? 48.117 5.965 -41.064 1.00 76.38 348 ILE A C 1
ATOM 2837 O O . ILE A 1 348 ? 47.184 6.192 -40.303 1.00 76.38 348 ILE A O 1
ATOM 2841 N N . ILE A 1 349 ? 48.333 6.705 -42.156 1.00 77.75 349 ILE A N 1
ATOM 2842 C CA . ILE A 1 349 ? 47.506 7.869 -42.505 1.00 77.75 349 ILE A CA 1
ATOM 2843 C C . ILE A 1 349 ? 46.048 7.453 -42.731 1.00 77.75 349 ILE A C 1
ATOM 2845 O O . ILE A 1 349 ? 45.140 8.082 -42.199 1.00 77.75 349 ILE A O 1
ATOM 2849 N N . THR A 1 350 ? 45.805 6.386 -43.491 1.00 74.94 350 THR A N 1
ATOM 2850 C CA . THR A 1 350 ? 44.444 5.912 -43.783 1.00 74.94 350 THR A CA 1
ATOM 2851 C C . THR A 1 350 ? 43.742 5.408 -42.519 1.00 74.94 350 THR A C 1
ATOM 2853 O O . THR A 1 350 ? 42.573 5.715 -42.305 1.00 74.94 350 THR A O 1
ATOM 2856 N N . TYR A 1 351 ? 44.451 4.687 -41.654 1.00 73.25 351 TYR A N 1
ATOM 2857 C CA . TYR A 1 351 ? 43.963 4.189 -40.373 1.00 73.25 351 TYR A CA 1
ATOM 2858 C C . TYR A 1 351 ? 43.629 5.340 -39.422 1.00 73.25 351 TYR A C 1
ATOM 2860 O O . TYR A 1 351 ? 42.535 5.357 -38.867 1.00 73.25 351 TYR A O 1
ATOM 2868 N N . GLU A 1 352 ? 44.508 6.336 -39.293 1.00 73.56 352 GLU A N 1
ATOM 2869 C CA . GLU A 1 352 ? 44.276 7.533 -38.477 1.00 73.56 352 GLU A CA 1
ATOM 2870 C C . GLU A 1 352 ? 43.116 8.377 -39.013 1.00 73.56 352 GLU A C 1
ATOM 2872 O O . GLU A 1 352 ? 42.260 8.811 -38.246 1.00 73.56 352 GLU A O 1
ATOM 2877 N N . VAL A 1 353 ? 43.013 8.562 -40.332 1.00 74.69 353 VAL A N 1
ATOM 2878 C CA . VAL A 1 353 ? 41.897 9.286 -40.957 1.00 74.69 353 VAL A CA 1
ATOM 2879 C C . VAL A 1 353 ? 40.578 8.548 -40.726 1.00 74.69 353 VAL A C 1
ATOM 2881 O O . VAL A 1 353 ? 39.593 9.162 -40.315 1.00 74.69 353 VAL A O 1
ATOM 2884 N N . ILE A 1 354 ? 40.542 7.230 -40.936 1.00 70.50 354 ILE A N 1
ATOM 2885 C CA . ILE A 1 354 ? 39.336 6.423 -40.718 1.00 70.50 354 ILE A CA 1
ATOM 2886 C C . ILE A 1 354 ? 38.964 6.403 -39.236 1.00 70.50 354 ILE A C 1
ATOM 2888 O O . ILE A 1 354 ? 37.799 6.636 -38.921 1.00 70.50 354 ILE A O 1
ATOM 2892 N N . ASN A 1 355 ? 39.917 6.211 -38.320 1.00 68.12 355 ASN A N 1
ATOM 2893 C CA . ASN A 1 355 ? 39.652 6.296 -36.884 1.00 68.12 355 ASN A CA 1
ATOM 2894 C C . ASN A 1 355 ? 39.161 7.682 -36.485 1.00 68.12 355 ASN A C 1
ATOM 2896 O O . ASN A 1 355 ? 38.190 7.777 -35.745 1.00 68.12 355 ASN A O 1
ATOM 2900 N N . TYR A 1 356 ? 39.754 8.755 -37.005 1.00 72.50 356 TYR A N 1
ATOM 2901 C CA . TYR A 1 356 ? 39.289 10.114 -36.757 1.00 72.50 356 TYR A CA 1
ATOM 2902 C C . TYR A 1 356 ? 37.840 10.301 -37.223 1.00 72.50 356 TYR A C 1
ATOM 2904 O O . TYR A 1 356 ? 37.016 10.813 -36.467 1.00 72.50 356 TYR A O 1
ATOM 2912 N N . PHE A 1 357 ? 37.483 9.835 -38.424 1.00 66.62 357 PHE A N 1
ATOM 2913 C CA . PHE A 1 357 ? 36.110 9.921 -38.926 1.00 66.62 357 PHE A CA 1
ATOM 2914 C C . PHE A 1 357 ? 35.130 9.017 -38.167 1.00 66.62 357 PHE A C 1
ATOM 2916 O O . PHE A 1 357 ? 33.999 9.433 -37.923 1.00 66.62 357 PHE A O 1
ATOM 2923 N N . VAL A 1 358 ? 35.539 7.817 -37.754 1.00 64.44 358 VAL A N 1
ATOM 2924 C CA . VAL A 1 358 ? 34.708 6.887 -36.971 1.00 64.44 358 VAL A CA 1
ATOM 2925 C C . VAL A 1 358 ? 34.504 7.403 -35.543 1.00 64.44 358 VAL A C 1
ATOM 2927 O O . VAL A 1 358 ? 33.375 7.421 -35.060 1.00 64.44 358 VAL A O 1
ATOM 2930 N N . LEU A 1 359 ? 35.554 7.897 -34.884 1.00 57.66 359 LEU A N 1
ATOM 2931 C CA . LEU A 1 359 ? 35.486 8.484 -33.542 1.00 57.66 359 LEU A CA 1
ATOM 2932 C C . LEU A 1 359 ? 34.689 9.794 -33.539 1.00 57.66 359 LEU A C 1
ATOM 2934 O O . LEU A 1 359 ? 33.862 10.004 -32.657 1.00 57.66 359 LEU A O 1
ATOM 2938 N N . LYS A 1 360 ? 34.861 10.648 -34.555 1.00 54.47 360 LYS A N 1
ATOM 2939 C CA . LYS A 1 360 ? 34.084 11.888 -34.715 1.00 54.47 360 LYS A CA 1
ATOM 2940 C C . LYS A 1 360 ? 32.607 11.624 -35.019 1.00 54.47 360 LYS A C 1
ATOM 2942 O O . LYS A 1 360 ? 31.764 12.418 -34.625 1.00 54.47 360 LYS A O 1
ATOM 2947 N N . ARG A 1 361 ? 32.285 10.511 -35.688 1.00 53.91 361 ARG A N 1
ATOM 2948 C CA . ARG A 1 361 ? 30.906 10.077 -35.971 1.00 53.91 361 ARG A CA 1
ATOM 2949 C C . ARG A 1 361 ? 30.231 9.367 -34.791 1.00 53.91 361 ARG A C 1
ATOM 2951 O O . ARG A 1 361 ? 29.015 9.279 -34.783 1.00 53.91 361 ARG A O 1
ATOM 2958 N N . ASN A 1 362 ? 31.000 8.858 -33.827 1.00 45.94 362 ASN A N 1
ATOM 2959 C CA . ASN A 1 362 ? 30.471 8.260 -32.596 1.00 45.94 362 ASN A CA 1
ATOM 2960 C C . ASN A 1 362 ? 30.331 9.276 -31.441 1.00 45.94 362 ASN A C 1
ATOM 2962 O O . ASN A 1 362 ? 29.667 8.970 -30.456 1.00 45.94 362 ASN A O 1
ATOM 2966 N N . ASN A 1 363 ? 30.963 10.454 -31.548 1.00 39.78 363 ASN A N 1
ATOM 2967 C CA . ASN A 1 363 ? 30.936 11.528 -30.541 1.00 39.78 363 ASN A CA 1
ATOM 2968 C C . ASN A 1 363 ? 30.027 12.723 -30.911 1.00 39.78 363 ASN A C 1
ATOM 2970 O O . ASN A 1 363 ? 29.918 13.654 -30.115 1.00 39.78 363 ASN A O 1
ATOM 2974 N N . ASN A 1 364 ? 29.409 12.699 -32.094 1.00 39.09 364 ASN A N 1
ATOM 2975 C CA . ASN A 1 364 ? 28.343 13.604 -32.542 1.00 39.09 364 ASN A CA 1
ATOM 2976 C C . ASN A 1 364 ? 27.079 12.778 -32.761 1.00 39.09 364 ASN A C 1
ATOM 2978 O O . ASN A 1 364 ? 25.981 13.335 -32.558 1.00 39.09 364 ASN A O 1
#

pLDDT: mean 81.05, std 11.08, range [39.09, 96.12]

Sequence (364 aa):
MIIKVYAWIPRSHVHLAEIVNKIKKGAGEHNLEYGSDLRFTIKKYKGYKDIQFKLDGDGLYSLSINVKEGPVEEPAHKFYNEAKNLFMDLIKKYHRVTHTQIIEGILPINYSTIVLSKKHHPVKDYEKIKAGRYTIYSNKKQAYVNDTFTYISGYKRKDVESICDYLAFTNIASHFFFEMMNKMEQYHNGTKEVIRVLEYEPNNKLINNAYLNLDLVKKDAAESWTKIKQGIDSLDRKEKIFSSNRFTSTMSSLVKGLGVKESFQKLGADKDYLSTLWTLLINHLNYVDTAVEARVNFTNMSVFRNNQWLSIINSGFVLGAIIMALFMIGTGQLNNLYSFVLLVVAWIITYEVINYFVLKRNNN

Solvent-accessible surface area (backbone atoms only — not comparable to full-atom values): 19548 Å² total; per-residue (Å²): 59,40,43,36,39,34,39,47,48,58,33,58,49,70,55,54,61,57,44,52,58,52,48,74,73,50,87,81,77,42,76,75,43,79,74,78,39,42,33,33,41,47,64,69,58,98,89,48,61,60,34,38,38,38,36,42,36,45,29,44,36,37,42,33,40,83,45,81,80,66,86,56,64,66,61,48,55,54,48,45,59,52,46,56,54,49,50,51,53,49,35,44,74,73,32,54,71,58,37,49,33,39,76,72,66,60,42,84,79,35,33,29,33,44,35,43,28,70,84,60,76,85,89,73,90,53,48,78,42,79,18,80,82,30,41,36,34,32,59,80,92,48,83,68,46,71,69,40,61,36,40,37,20,52,70,89,57,72,67,58,56,58,52,47,56,53,44,40,46,48,51,28,49,48,24,49,55,52,53,50,51,56,49,50,51,51,52,54,53,55,46,54,57,36,52,52,44,65,77,73,53,74,50,66,69,60,47,52,51,37,49,56,51,48,54,51,48,50,51,52,49,52,54,38,49,53,40,49,52,32,38,51,55,34,47,54,51,50,52,53,52,54,76,70,38,71,59,58,73,78,40,36,49,45,44,59,58,68,38,44,65,60,43,50,56,50,48,57,54,51,49,56,55,51,53,52,52,51,52,51,49,55,52,49,53,53,52,52,47,54,51,47,53,52,50,53,51,49,51,52,49,51,54,50,52,53,52,48,52,53,48,50,54,50,52,53,46,52,52,52,52,49,54,51,50,55,54,38,73,75,62,77,51,73,71,43,58,57,53,50,53,51,50,52,51,51,44,53,53,50,52,52,51,51,48,49,52,52,52,55,63,58,76,106

Nearest PDB structures (foldseek):
  5vju-assembly1_A  TM=5.674E-01  e=4.335E-01  synthetic construct
  3zx6-assembly1_B  TM=4.259E-01  e=6.895E+00  Archaeoglobus fulgidus DSM 4304
  5xg2-assembly1_A  TM=3.134E-01  e=3.310E+00  Pyrococcus yayanosii CH1
  3ja6-assembly1_I  TM=2.301E-01  e=1.991E+00  Escherichia coli

Foldseek 3Di:
DKKKKKKFFQDALVLQVQQVVLPVVPPDWAPFDDDQKTWTFDQDDPHDGGWIWIAGRRGMIMTMDDDDADQDVVVNVVVNVRVVVVVLVSCVSRPVVVNVCCVVVLAPMAMEMEAEHADDDHDDQFDWFDQPQKIKTFNVVDQLDGPTYIYIYRDDDPVVVVLVSLLGLLRNLRNRLVVLVVLLVVLVVLLVVLVVCLVPPLDLVSLVVSLVSLVVSLVSLVVSLVRLVSSVVSLVVSLVVVVPDPCCVVRVSVSVRSCSNVSSVVSVVSSVVSNVSSVVSNVVSVVSNVSSVVSSVVSVVVVVVLVVVVVVLVVVLVVVLVVLVVVCVVPVDPVSVVVNVVSVVVSVVVSVVSCVVVVVVSVD